Protein AF-A0AAW7LBA5-F1 (afdb_monomer_lite)

Sequence (195 aa):
MTKKKLTLQELFDKTLKNRWRTAPFVLRFTELADHTGTVLVIKERVEKETSESGKKLGSLRDRGTLYGENLKILSPRLKPILEQVVDDGGVPLDLQRFISQEGFKLRDNLPLDDEAGAKIALIVKLQSRLHNPDRLELLARRVQRFSREEAAYWLGRTTHYGADANRWAVAGLRTMLCGTTNNDAGITRQLNKLR

Foldseek 3Di:
DPPPDDDPVRLCVVPFQCQQVQFQKKWFWDDDPVDDATKTWIWGFDFDDDDPDDRDGGDTDTLAIDDDPLLVLCLVLLLVLQQCFADPVSHGSNRNVLSDPSNSVVRDIGGGHQQSSLLVSLLRLLCVPPDQSLLSNQLSLVSSPDDSVRSNVLSCQLPPDDDPSNVVSSQVSSCVRQNDDNPPPVSVVSSVVSD

Structure (mmCIF, N/CA/C/O backbone):
data_AF-A0AAW7LBA5-F1
#
_entry.id   AF-A0AAW7LBA5-F1
#
loop_
_atom_site.group_PDB
_atom_site.id
_atom_site.type_symbol
_atom_site.label_atom_id
_atom_site.label_alt_id
_atom_site.label_comp_id
_atom_site.label_asym_id
_atom_site.label_entity_id
_atom_site.label_seq_id
_atom_site.pdbx_PDB_ins_code
_atom_site.Cartn_x
_atom_site.Cartn_y
_atom_site.Cartn_z
_atom_site.occupancy
_atom_site.B_iso_or_equiv
_atom_site.auth_seq_id
_atom_site.auth_comp_id
_atom_site.auth_asym_id
_atom_site.auth_atom_id
_atom_site.pdbx_PDB_model_num
ATOM 1 N N . MET A 1 1 ? -6.717 27.862 23.228 1.00 39.59 1 MET A N 1
ATOM 2 C CA . MET A 1 1 ? -6.499 26.524 23.821 1.00 39.59 1 MET A CA 1
ATOM 3 C C . MET A 1 1 ? -6.140 25.543 22.716 1.00 39.59 1 MET A C 1
ATOM 5 O O . MET A 1 1 ? -7.004 25.158 21.939 1.00 39.59 1 MET A O 1
ATOM 9 N N . THR A 1 2 ? -4.867 25.186 22.584 1.00 44.31 2 THR A N 1
ATOM 10 C CA . THR A 1 2 ? -4.397 24.214 21.588 1.00 44.31 2 THR A CA 1
ATOM 11 C C . THR A 1 2 ? -4.848 22.821 22.034 1.00 44.31 2 THR A C 1
ATOM 13 O O . THR A 1 2 ? -4.387 22.337 23.067 1.00 44.31 2 THR A O 1
ATOM 16 N N . LYS A 1 3 ? -5.789 22.182 21.320 1.00 54.72 3 LYS A N 1
ATOM 17 C CA . LYS A 1 3 ? -6.184 20.789 21.607 1.00 54.72 3 LYS A CA 1
ATOM 18 C C . LYS A 1 3 ? -4.925 19.916 21.565 1.00 54.72 3 LYS A C 1
ATOM 20 O O . LYS A 1 3 ? -4.267 19.840 20.529 1.00 54.72 3 LYS A O 1
ATOM 25 N N . LYS A 1 4 ? -4.578 19.282 22.690 1.00 67.44 4 LYS A N 1
ATOM 26 C CA . LYS A 1 4 ? -3.444 18.353 22.778 1.00 67.44 4 LYS A CA 1
ATOM 27 C C . LYS A 1 4 ? -3.656 17.241 21.747 1.00 67.44 4 LYS A C 1
ATOM 29 O O . LYS A 1 4 ? -4.694 16.580 21.755 1.00 67.44 4 LYS A O 1
ATOM 34 N N . LYS A 1 5 ? -2.705 17.073 20.826 1.00 75.94 5 LYS A N 1
ATOM 35 C CA . LYS A 1 5 ? -2.771 16.027 19.801 1.00 75.94 5 LYS A CA 1
ATOM 36 C C . LYS A 1 5 ? -2.669 14.674 20.508 1.00 75.94 5 LYS A C 1
ATOM 38 O O . LYS A 1 5 ? -1.704 14.451 21.234 1.00 75.94 5 LYS A O 1
ATOM 43 N N . LEU A 1 6 ? -3.671 13.814 20.321 1.00 83.94 6 LEU A N 1
ATOM 44 C CA . LEU A 1 6 ? -3.676 12.452 20.867 1.00 83.94 6 LEU A CA 1
ATOM 45 C C . LEU A 1 6 ? -2.402 11.716 20.442 1.00 83.94 6 LEU A C 1
ATOM 47 O O . LEU A 1 6 ? -1.948 11.872 19.296 1.00 83.94 6 LEU A O 1
ATOM 51 N N . THR A 1 7 ? -1.855 10.901 21.339 1.00 91.31 7 THR A N 1
ATOM 52 C CA . THR A 1 7 ? -0.799 9.939 20.998 1.00 91.31 7 THR A CA 1
ATOM 53 C C . THR A 1 7 ? -1.318 8.929 19.964 1.00 91.31 7 THR A C 1
ATOM 55 O O . THR A 1 7 ? -2.528 8.789 19.766 1.00 91.31 7 THR A O 1
ATOM 58 N N . LEU A 1 8 ? -0.419 8.228 19.261 1.00 91.81 8 LEU A N 1
ATOM 59 C CA . LEU A 1 8 ? -0.839 7.227 18.266 1.00 91.81 8 LEU A CA 1
ATOM 60 C C . LEU A 1 8 ? -1.605 6.063 18.902 1.00 91.81 8 LEU A C 1
ATOM 62 O O . LEU A 1 8 ? -2.592 5.616 18.326 1.00 91.81 8 LEU A O 1
ATOM 66 N N . GLN A 1 9 ? -1.193 5.629 20.097 1.00 91.25 9 GLN A N 1
ATOM 67 C CA . GLN A 1 9 ? -1.887 4.588 20.854 1.00 91.25 9 GLN A CA 1
ATOM 68 C C . GLN A 1 9 ? -3.319 5.018 21.199 1.00 91.25 9 GLN A C 1
ATOM 70 O O . GLN A 1 9 ? -4.267 4.301 20.897 1.00 91.25 9 GLN A O 1
ATOM 75 N N . GLU A 1 10 ? -3.497 6.221 21.757 1.00 91.62 10 GLU A N 1
ATOM 76 C CA . GLU A 1 10 ? -4.828 6.736 22.110 1.00 91.62 10 GLU A CA 1
ATOM 77 C C . GLU A 1 10 ? -5.728 6.900 20.879 1.00 91.62 10 GLU A C 1
ATOM 79 O O . GLU A 1 10 ? -6.917 6.583 20.934 1.00 91.62 10 GLU A O 1
ATOM 84 N N . LEU A 1 11 ? -5.174 7.383 19.758 1.00 89.94 11 LEU A N 1
ATOM 85 C CA . LEU A 1 11 ? -5.906 7.477 18.494 1.00 89.94 11 LEU A CA 1
ATOM 86 C C . LEU A 1 11 ? -6.343 6.089 18.006 1.00 89.94 11 LEU A C 1
ATOM 88 O O . LEU A 1 11 ? -7.487 5.916 17.584 1.00 89.94 11 LEU A O 1
ATOM 92 N N . PHE A 1 12 ? -5.448 5.102 18.078 1.00 90.81 12 PHE A N 1
ATOM 93 C CA . PHE A 1 12 ? -5.744 3.737 17.663 1.00 90.81 12 PHE A CA 1
ATOM 94 C C . PHE A 1 12 ? -6.853 3.113 18.513 1.00 90.81 12 PHE A C 1
ATOM 96 O O . PHE A 1 12 ? -7.851 2.637 17.966 1.00 90.81 12 PHE A O 1
ATOM 103 N N . ASP A 1 13 ? -6.715 3.159 19.838 1.00 90.94 13 ASP A N 1
ATOM 104 C CA . ASP A 1 13 ? -7.676 2.558 20.763 1.00 90.94 13 ASP A CA 1
ATOM 105 C C . ASP A 1 13 ? -9.061 3.199 20.652 1.00 90.94 13 ASP A C 1
ATOM 107 O O . ASP A 1 13 ? -10.069 2.490 20.662 1.00 90.94 13 ASP A O 1
ATOM 111 N N . LYS A 1 14 ? -9.115 4.527 20.501 1.00 88.31 14 LYS A N 1
ATOM 112 C CA . LYS A 1 14 ? -10.377 5.268 20.427 1.00 88.31 14 LYS A CA 1
ATOM 113 C C . LYS A 1 14 ? -11.080 5.114 19.080 1.00 88.31 14 LYS A C 1
ATOM 115 O O . LYS A 1 14 ? -12.306 5.045 19.048 1.00 88.31 14 LYS A O 1
ATOM 120 N N . THR A 1 15 ? -10.325 5.089 17.981 1.00 85.62 15 THR A N 1
ATOM 121 C CA . THR A 1 15 ? -10.901 5.271 16.642 1.00 85.62 15 THR A CA 1
ATOM 122 C C . THR A 1 15 ? -10.766 4.040 15.749 1.00 85.62 15 THR A C 1
ATOM 124 O O . THR A 1 15 ? -11.649 3.810 14.928 1.00 85.62 15 THR A O 1
ATOM 127 N N . LEU A 1 16 ? -9.711 3.228 15.877 1.00 90.12 16 LEU A N 1
ATOM 128 C CA . LEU A 1 16 ? -9.324 2.253 14.840 1.00 90.12 16 LEU A CA 1
ATOM 129 C C . LEU A 1 16 ? -9.442 0.785 15.263 1.00 90.12 16 LEU A C 1
ATOM 131 O O . LEU A 1 16 ? -9.759 -0.059 14.421 1.00 90.12 16 LEU A O 1
ATOM 135 N N . LYS A 1 17 ? -9.240 0.478 16.552 1.00 87.50 17 LYS A N 1
ATOM 136 C CA . LYS A 1 17 ? -9.045 -0.878 17.110 1.00 87.50 17 LYS A CA 1
ATOM 137 C C . LYS A 1 17 ? -9.996 -1.956 16.593 1.00 87.50 17 LYS A C 1
ATOM 139 O O . LYS A 1 17 ? -9.601 -3.111 16.432 1.00 87.50 17 LYS A O 1
ATOM 144 N N . ASN A 1 18 ? -11.249 -1.593 16.322 1.00 89.88 18 ASN A N 1
ATOM 145 C CA . ASN A 1 18 ? -12.270 -2.537 15.882 1.00 89.88 18 ASN A CA 1
ATOM 146 C C . ASN A 1 18 ? -12.701 -2.379 14.419 1.00 89.88 18 ASN A C 1
ATOM 148 O O . ASN A 1 18 ? -13.285 -3.315 13.876 1.00 89.88 18 ASN A O 1
ATOM 152 N N . ARG A 1 19 ? -12.374 -1.258 13.767 1.00 92.94 19 ARG A N 1
ATOM 153 C CA . ARG A 1 19 ? -12.838 -0.937 12.406 1.00 92.94 19 ARG A CA 1
ATOM 154 C C . ARG A 1 19 ? -12.263 -1.872 11.342 1.00 92.94 19 ARG A C 1
ATOM 156 O O . ARG A 1 19 ? -12.943 -2.205 10.378 1.00 92.94 19 ARG A O 1
ATOM 163 N N . TRP A 1 20 ? -11.043 -2.376 11.538 1.00 92.62 20 TRP A N 1
ATOM 164 C CA . TRP A 1 20 ? -10.425 -3.320 10.595 1.00 92.62 20 TRP A CA 1
ATOM 165 C C . TRP A 1 20 ? -11.223 -4.626 10.453 1.00 92.62 20 TRP A C 1
ATOM 167 O O . TRP A 1 20 ? -11.088 -5.323 9.446 1.00 92.62 20 TRP A O 1
ATOM 177 N N . ARG A 1 21 ? -12.059 -4.980 11.445 1.00 91.25 21 ARG A N 1
ATOM 178 C CA . ARG A 1 21 ? -12.837 -6.223 11.412 1.00 91.25 21 ARG A CA 1
ATOM 179 C C . ARG A 1 21 ? -13.811 -6.254 10.251 1.00 91.25 21 ARG A C 1
ATOM 181 O O . ARG A 1 21 ? -13.974 -7.332 9.703 1.00 91.25 21 ARG A O 1
ATOM 188 N N . THR A 1 22 ? -14.391 -5.116 9.872 1.00 91.62 22 THR A N 1
ATOM 189 C CA . THR A 1 22 ? -15.349 -4.983 8.763 1.00 91.62 22 THR A CA 1
ATOM 190 C C . THR A 1 22 ? -14.753 -4.335 7.517 1.00 91.62 22 THR A C 1
ATOM 192 O O . THR A 1 22 ? -15.323 -4.493 6.444 1.00 91.62 22 THR A O 1
ATOM 195 N N . ALA A 1 23 ? -13.596 -3.674 7.628 1.00 94.50 23 ALA A N 1
ATOM 196 C CA . ALA A 1 23 ? -12.942 -3.010 6.503 1.00 94.50 23 ALA A CA 1
ATOM 197 C C . ALA A 1 23 ? -12.657 -3.971 5.326 1.00 94.50 23 ALA A C 1
ATOM 199 O O . ALA A 1 23 ? -12.284 -5.132 5.574 1.00 94.50 23 ALA A O 1
ATOM 200 N N . PRO A 1 24 ? -12.805 -3.513 4.066 1.00 95.31 24 PRO A N 1
ATOM 201 C CA . PRO A 1 24 ? -12.512 -4.314 2.877 1.00 95.31 24 PRO A CA 1
ATOM 202 C C . PRO A 1 24 ? -11.018 -4.616 2.747 1.00 95.31 24 PRO A C 1
ATOM 204 O O . PRO A 1 24 ? -10.645 -5.700 2.307 1.00 95.31 24 PRO A O 1
ATOM 207 N N . PHE A 1 25 ? -10.152 -3.713 3.208 1.00 97.62 25 PHE A N 1
ATOM 208 C CA . PHE A 1 25 ? -8.711 -3.923 3.242 1.00 97.62 25 PHE A CA 1
ATOM 209 C C . PHE A 1 25 ? -8.141 -3.645 4.633 1.00 97.62 25 PHE A C 1
ATOM 211 O O . PHE A 1 25 ? -8.692 -2.881 5.429 1.00 97.62 25 PHE A O 1
ATOM 218 N N . VAL A 1 26 ? -7.014 -4.289 4.933 1.00 97.69 26 VAL A N 1
ATOM 219 C CA . VAL A 1 26 ? -6.284 -4.109 6.191 1.00 97.69 26 VAL A CA 1
ATOM 220 C C . VAL A 1 26 ? -4.800 -3.958 5.900 1.00 97.69 26 VAL A C 1
ATOM 222 O O . VAL A 1 26 ? -4.195 -4.842 5.291 1.00 97.69 26 VAL A O 1
ATOM 225 N N . LEU A 1 27 ? -4.202 -2.867 6.379 1.00 97.75 27 LEU A N 1
ATOM 226 C CA . LEU A 1 27 ? -2.752 -2.693 6.399 1.00 97.75 27 LEU A CA 1
ATOM 227 C C . LEU A 1 27 ? -2.225 -3.065 7.782 1.00 97.75 27 LEU A C 1
ATOM 229 O O . LEU A 1 27 ? -2.503 -2.383 8.765 1.00 97.75 27 LEU A O 1
ATOM 233 N N . ARG A 1 28 ? -1.474 -4.161 7.857 1.00 95.88 28 ARG A N 1
ATOM 234 C CA . ARG A 1 28 ? -0.929 -4.688 9.108 1.00 95.88 28 ARG A CA 1
ATOM 235 C C . ARG A 1 28 ? 0.541 -4.337 9.261 1.00 95.88 28 ARG A C 1
ATOM 237 O O . ARG A 1 28 ? 1.330 -4.631 8.366 1.00 95.88 28 ARG A O 1
ATOM 244 N N . PHE A 1 29 ? 0.906 -3.811 10.425 1.00 93.25 29 PHE A N 1
ATOM 245 C CA . PHE A 1 29 ? 2.292 -3.694 10.874 1.00 93.25 29 PHE A CA 1
ATOM 246 C C . PHE A 1 29 ? 2.692 -4.971 11.615 1.00 93.25 29 PHE A C 1
ATOM 248 O O . PHE A 1 29 ? 1.994 -5.403 12.529 1.00 93.25 29 PHE A O 1
ATOM 255 N N . THR A 1 30 ? 3.787 -5.617 11.228 1.00 92.25 30 THR A N 1
ATOM 256 C CA . THR A 1 30 ? 4.241 -6.846 11.892 1.00 92.25 30 THR A CA 1
ATOM 257 C C . THR A 1 30 ? 5.749 -7.048 11.755 1.00 92.25 30 THR A C 1
ATOM 259 O O . THR A 1 30 ? 6.434 -6.239 11.136 1.00 92.25 30 THR A O 1
ATOM 262 N N . GLU A 1 31 ? 6.263 -8.123 12.341 1.00 89.06 31 GLU A N 1
ATOM 263 C CA . GLU A 1 31 ? 7.613 -8.644 12.123 1.00 89.06 31 GLU A CA 1
ATOM 264 C C . GLU A 1 31 ? 7.466 -10.092 11.657 1.00 89.06 31 GLU A C 1
ATOM 266 O O . GLU A 1 31 ? 6.619 -10.823 12.175 1.00 89.06 31 GLU A O 1
ATOM 271 N N . LEU A 1 32 ? 8.250 -10.497 10.660 1.00 85.06 32 LEU A N 1
ATOM 272 C CA . LEU A 1 32 ? 8.263 -11.866 10.145 1.00 85.06 32 LEU A CA 1
ATOM 273 C C . LEU A 1 32 ? 9.655 -12.453 10.363 1.00 85.06 32 LEU A C 1
ATOM 275 O O . LEU A 1 32 ? 10.637 -11.738 10.203 1.00 85.06 32 LEU A O 1
ATOM 279 N N . ALA A 1 33 ? 9.740 -13.744 10.697 1.00 81.00 33 ALA A N 1
ATOM 280 C CA . ALA A 1 33 ? 11.010 -14.406 11.013 1.00 81.00 33 ALA A CA 1
ATOM 281 C C . ALA A 1 33 ? 12.055 -14.271 9.887 1.00 81.00 33 ALA A C 1
ATOM 283 O O . ALA A 1 33 ? 13.238 -14.095 10.160 1.00 81.00 33 ALA A O 1
ATOM 284 N N . ASP A 1 34 ? 11.599 -14.271 8.633 1.00 83.75 34 ASP A N 1
ATOM 285 C CA . ASP A 1 34 ? 12.455 -14.197 7.444 1.00 83.75 34 ASP A CA 1
ATOM 286 C C . ASP A 1 34 ? 12.907 -12.764 7.091 1.00 83.75 34 ASP A C 1
ATOM 288 O O . ASP A 1 34 ? 13.582 -12.549 6.079 1.00 83.75 34 ASP A O 1
ATOM 292 N N . HIS A 1 35 ? 12.504 -11.751 7.870 1.00 82.56 35 HIS A N 1
ATOM 293 C CA . HIS A 1 35 ? 12.754 -10.341 7.570 1.00 82.56 35 HIS A CA 1
ATOM 294 C C . HIS A 1 35 ? 13.232 -9.559 8.795 1.00 82.56 35 HIS A C 1
ATOM 296 O O . HIS A 1 35 ? 12.616 -9.570 9.856 1.00 82.56 35 HIS A O 1
ATOM 302 N N . THR A 1 36 ? 14.295 -8.776 8.619 1.00 81.12 36 THR A N 1
ATOM 303 C CA . THR A 1 36 ? 14.768 -7.864 9.662 1.00 81.12 36 THR A CA 1
ATOM 304 C C . THR A 1 36 ? 13.905 -6.601 9.705 1.00 81.12 36 THR A C 1
ATOM 306 O O . THR A 1 36 ? 13.847 -5.843 8.734 1.00 81.12 36 THR A O 1
ATOM 309 N N . GLY A 1 37 ? 13.283 -6.338 10.855 1.00 85.50 37 GLY A N 1
ATOM 310 C CA . GLY A 1 37 ? 12.518 -5.117 11.119 1.00 85.50 37 GLY A CA 1
ATOM 311 C C . GLY A 1 37 ? 11.048 -5.184 10.691 1.00 85.50 37 GLY A C 1
ATOM 312 O O . GLY A 1 37 ? 10.475 -6.255 10.504 1.00 85.50 37 GLY A O 1
ATOM 313 N N . THR A 1 38 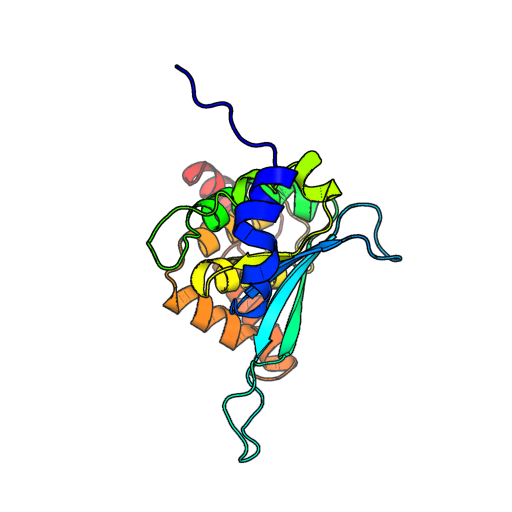? 10.414 -4.014 10.577 1.00 90.25 38 THR A N 1
ATOM 314 C CA . THR A 1 38 ? 8.974 -3.912 10.304 1.00 90.25 38 THR A CA 1
ATOM 315 C C . THR A 1 38 ? 8.615 -4.371 8.894 1.00 90.25 38 THR A C 1
ATOM 317 O O . THR A 1 38 ? 9.186 -3.922 7.897 1.00 90.25 38 THR A O 1
ATOM 320 N N . VAL A 1 39 ? 7.576 -5.195 8.825 1.00 93.00 39 VAL A N 1
ATOM 321 C CA . VAL A 1 39 ? 6.918 -5.651 7.608 1.00 93.00 39 VAL A CA 1
ATOM 322 C C . VAL A 1 39 ? 5.506 -5.077 7.568 1.00 93.00 39 VAL A C 1
ATOM 324 O O . VAL A 1 39 ? 4.730 -5.232 8.513 1.00 93.00 39 VAL A O 1
ATOM 327 N N . LEU A 1 40 ? 5.156 -4.435 6.455 1.00 95.50 40 LEU A N 1
ATOM 328 C CA . LEU A 1 40 ? 3.773 -4.114 6.125 1.00 95.50 40 LEU A CA 1
ATOM 329 C C . LEU A 1 40 ? 3.159 -5.276 5.364 1.00 95.50 40 LEU A C 1
ATOM 331 O O . LEU A 1 40 ? 3.710 -5.689 4.346 1.00 95.50 40 LEU A O 1
ATOM 335 N N . VAL A 1 41 ? 2.005 -5.760 5.809 1.00 96.62 41 VAL A N 1
ATOM 336 C CA . VAL A 1 41 ? 1.215 -6.759 5.081 1.00 96.62 41 VAL A CA 1
ATOM 337 C C . VAL A 1 41 ? -0.107 -6.128 4.686 1.00 96.62 41 VAL A C 1
ATOM 339 O O . VAL A 1 41 ? -0.887 -5.730 5.550 1.00 96.62 41 VAL A O 1
ATOM 342 N N . ILE A 1 42 ? -0.366 -6.048 3.385 1.00 97.62 42 ILE A N 1
ATOM 343 C CA . ILE A 1 42 ? -1.665 -5.621 2.868 1.00 97.62 42 ILE A CA 1
ATOM 344 C C . ILE A 1 42 ? -2.544 -6.852 2.672 1.00 97.62 42 ILE A C 1
ATOM 346 O O . ILE A 1 42 ? -2.153 -7.821 2.013 1.00 97.62 42 ILE A O 1
ATOM 350 N N . LYS A 1 43 ? -3.725 -6.823 3.281 1.00 97.62 43 LYS A N 1
ATOM 351 C CA . LYS A 1 43 ? -4.718 -7.891 3.213 1.00 97.62 43 LYS A CA 1
ATOM 352 C C . LYS A 1 43 ? -5.997 -7.359 2.590 1.00 97.62 43 LYS A C 1
ATOM 354 O O . LYS A 1 43 ? -6.404 -6.240 2.885 1.00 97.62 43 LYS A O 1
ATOM 359 N N . GLU A 1 44 ? -6.632 -8.184 1.774 1.00 96.75 44 GLU A N 1
ATOM 360 C CA . GLU A 1 44 ? -7.927 -7.908 1.157 1.00 96.75 44 GLU A CA 1
ATOM 361 C C . GLU A 1 44 ? -8.961 -8.887 1.689 1.00 96.75 44 GLU A C 1
ATOM 363 O O . GLU A 1 44 ? -8.697 -10.085 1.819 1.00 96.75 44 GLU A O 1
ATOM 368 N N . ARG A 1 45 ? -10.151 -8.386 1.984 1.00 94.50 45 ARG A N 1
ATOM 369 C CA . ARG A 1 45 ? -11.290 -9.205 2.348 1.00 94.50 45 ARG A CA 1
ATOM 370 C C . ARG A 1 45 ? -11.925 -9.757 1.085 1.00 94.50 45 ARG A C 1
ATOM 372 O O . ARG A 1 45 ? -12.527 -9.027 0.313 1.00 94.50 45 ARG A O 1
ATOM 379 N N . VAL A 1 46 ? -11.819 -11.067 0.917 1.00 88.75 46 VAL A N 1
ATOM 380 C CA . VAL A 1 46 ? -12.449 -11.775 -0.194 1.00 88.75 46 VAL A CA 1
ATOM 381 C C . VAL A 1 46 ? -13.663 -12.511 0.347 1.00 88.75 46 VAL A C 1
ATOM 383 O O . VAL A 1 46 ? -13.555 -13.291 1.303 1.00 88.75 46 VAL A O 1
ATOM 386 N N . GLU A 1 47 ? -14.825 -12.224 -0.232 1.00 81.69 47 GLU A N 1
ATOM 387 C CA . GLU A 1 47 ? -16.063 -12.930 0.079 1.00 81.69 47 GLU A CA 1
ATOM 388 C C . GLU A 1 47 ? -15.902 -14.426 -0.218 1.00 81.69 47 GLU A C 1
ATOM 390 O O . GLU A 1 47 ? -15.203 -14.831 -1.150 1.00 81.69 47 GLU A O 1
ATOM 395 N N . LYS A 1 48 ? -16.508 -15.273 0.617 1.00 64.75 48 LYS A N 1
ATOM 396 C CA . LYS A 1 48 ? -16.671 -16.683 0.264 1.00 64.75 48 LYS A CA 1
ATOM 397 C C . LYS A 1 48 ? -17.894 -16.769 -0.638 1.00 64.75 48 LYS A C 1
ATOM 399 O O . LYS A 1 48 ? -18.931 -16.224 -0.266 1.00 64.75 48 LYS A O 1
ATOM 404 N N . GLU A 1 49 ? -17.778 -17.460 -1.770 1.00 53.41 49 GLU A N 1
ATOM 405 C CA . GLU A 1 49 ? -18.955 -17.877 -2.534 1.00 53.41 49 GLU A CA 1
ATOM 406 C C . GLU A 1 49 ? -19.932 -18.565 -1.569 1.00 53.41 49 GLU A C 1
ATOM 408 O O . GLU A 1 49 ? -19.549 -19.395 -0.738 1.00 53.41 49 GLU A O 1
ATOM 413 N N . THR A 1 50 ? -21.168 -18.085 -1.587 1.00 48.44 50 THR A N 1
ATOM 414 C CA . THR A 1 50 ? -22.221 -18.339 -0.605 1.00 48.44 50 THR A CA 1
ATOM 415 C C . THR A 1 50 ? -22.461 -19.826 -0.357 1.00 48.44 50 THR A C 1
ATOM 417 O O . THR A 1 50 ? -22.856 -20.557 -1.257 1.00 48.44 50 THR A O 1
ATOM 420 N N . SER A 1 51 ? -22.332 -20.251 0.901 1.00 44.75 51 SER A N 1
ATOM 421 C CA . SER A 1 51 ? -23.214 -21.282 1.460 1.00 44.75 51 SER A CA 1
ATOM 422 C C . SER A 1 51 ? -24.445 -20.562 2.024 1.00 44.75 51 SER A C 1
ATOM 424 O O . SER A 1 51 ? -24.284 -19.496 2.617 1.00 44.75 51 SER A O 1
ATOM 426 N N . GLU A 1 52 ? -25.638 -21.126 1.833 1.00 51.44 52 GLU A N 1
ATOM 427 C CA . GLU A 1 52 ? -27.002 -20.567 2.006 1.00 51.44 52 GLU A CA 1
ATOM 428 C C . GLU A 1 52 ? -27.380 -19.958 3.381 1.00 51.44 52 GLU A C 1
ATOM 430 O O . GLU A 1 52 ? -28.545 -19.699 3.662 1.00 51.44 52 GLU A O 1
ATOM 435 N N . SER A 1 53 ? -26.429 -19.669 4.263 1.00 47.59 53 SER A N 1
ATOM 436 C CA . SER A 1 53 ? -26.682 -19.200 5.626 1.00 47.59 53 SER A CA 1
ATOM 437 C C . SER A 1 53 ? -25.991 -17.859 5.901 1.00 47.59 53 SER A C 1
ATOM 439 O O . SER A 1 53 ? -24.875 -17.832 6.426 1.00 47.59 53 SER A O 1
ATOM 441 N N . GLY A 1 54 ? -26.683 -16.762 5.569 1.00 54.91 54 GLY A N 1
ATOM 442 C CA . GLY A 1 54 ? -26.366 -15.383 5.971 1.00 54.91 54 GLY A CA 1
ATOM 443 C C . GLY A 1 54 ? -25.083 -14.785 5.374 1.00 54.91 54 GLY A C 1
ATOM 444 O O . GLY A 1 54 ? -24.123 -15.484 5.063 1.00 54.91 54 GLY A O 1
ATOM 445 N N . LYS A 1 55 ? -25.035 -13.450 5.237 1.00 53.31 55 LYS A N 1
ATOM 446 C CA . LYS A 1 55 ? -23.822 -12.716 4.829 1.00 53.31 55 LYS A CA 1
ATOM 447 C C . LYS A 1 55 ? -22.723 -12.886 5.889 1.00 53.31 55 LYS A C 1
ATOM 449 O O . LYS A 1 55 ? -22.597 -12.072 6.801 1.00 53.31 55 LYS A O 1
ATOM 454 N N . LYS A 1 56 ? -21.925 -13.953 5.799 1.00 63.44 56 LYS A N 1
ATOM 455 C CA . LYS A 1 56 ? -20.688 -14.081 6.578 1.00 63.44 56 LYS A CA 1
ATOM 456 C C . LYS A 1 56 ? -19.660 -13.117 6.009 1.00 63.44 56 LYS A C 1
ATOM 458 O O . LYS A 1 56 ? -19.424 -13.084 4.805 1.00 63.44 56 LYS A O 1
ATOM 463 N N . LEU A 1 57 ? -19.031 -12.354 6.894 1.00 70.00 57 LEU A N 1
ATOM 464 C CA . LEU A 1 57 ? -17.949 -11.460 6.522 1.00 70.00 57 LEU A CA 1
ATOM 465 C C . LEU A 1 57 ? -16.817 -12.264 5.848 1.00 70.00 57 LEU A C 1
ATOM 467 O O . LEU A 1 57 ? -16.39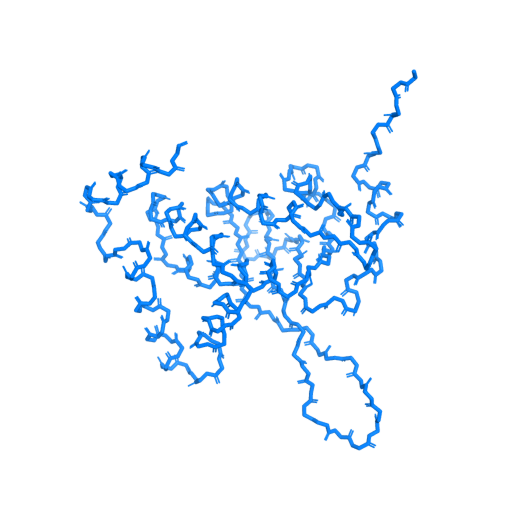4 -13.295 6.377 1.00 70.00 57 LEU A O 1
ATOM 471 N N . GLY A 1 58 ? -16.342 -11.811 4.684 1.00 79.94 58 GLY A N 1
ATOM 472 C CA . GLY A 1 58 ? -15.292 -12.493 3.920 1.00 79.94 58 GLY A CA 1
ATOM 473 C C . GLY A 1 58 ? -13.984 -12.694 4.700 1.00 79.94 58 GLY A C 1
ATOM 474 O O . GLY A 1 58 ? -13.708 -12.012 5.695 1.00 79.94 58 GLY A O 1
ATOM 475 N N . SER A 1 59 ? -13.151 -13.627 4.233 1.00 89.25 59 SER A N 1
ATOM 476 C CA . SER A 1 59 ? -11.836 -13.915 4.827 1.00 89.25 59 SER A CA 1
ATOM 477 C C . SER A 1 59 ? -10.771 -12.936 4.333 1.00 89.25 59 SER A C 1
ATOM 479 O O . SER A 1 59 ? -10.730 -12.632 3.142 1.00 89.25 59 SER A O 1
ATOM 481 N N . LEU A 1 60 ? -9.869 -12.506 5.218 1.00 94.12 60 LEU A N 1
ATOM 482 C CA . LEU A 1 60 ? -8.703 -11.708 4.833 1.00 94.12 60 LEU A CA 1
ATOM 483 C C . LEU A 1 60 ? -7.663 -12.591 4.134 1.00 94.12 60 LEU A C 1
ATOM 485 O O . LEU A 1 60 ? -7.176 -13.556 4.722 1.00 94.12 60 LEU A O 1
ATOM 489 N N . ARG A 1 61 ? -7.310 -12.241 2.897 1.00 94.00 61 ARG A N 1
ATOM 490 C CA . ARG A 1 61 ? -6.247 -12.866 2.105 1.00 94.00 61 ARG A CA 1
ATOM 491 C C . ARG A 1 61 ? -5.076 -11.908 1.948 1.00 94.00 61 ARG A C 1
ATOM 493 O O . ARG A 1 61 ? -5.265 -10.723 1.679 1.00 94.00 61 ARG A O 1
ATOM 500 N N . ASP A 1 62 ? -3.867 -12.432 2.069 1.00 95.00 62 ASP A N 1
ATOM 501 C CA . ASP A 1 62 ? -2.647 -11.642 1.929 1.00 95.00 62 ASP A CA 1
ATOM 502 C C . ASP A 1 62 ? -2.426 -11.279 0.455 1.00 95.00 62 ASP A C 1
ATOM 504 O O . ASP A 1 62 ? -2.422 -12.143 -0.425 1.00 95.00 62 ASP A O 1
ATOM 508 N N . ARG A 1 63 ? -2.257 -9.983 0.173 1.00 94.75 63 ARG A N 1
ATOM 509 C CA . ARG A 1 63 ? -1.998 -9.461 -1.180 1.00 94.75 63 ARG A CA 1
ATOM 510 C C . ARG A 1 63 ? -0.532 -9.111 -1.420 1.00 94.75 63 ARG A C 1
ATOM 512 O O . ARG A 1 63 ? -0.114 -8.993 -2.572 1.00 94.75 63 ARG A O 1
ATOM 519 N N . GLY A 1 64 ? 0.261 -9.037 -0.357 1.00 93.81 64 GLY A N 1
ATOM 520 C CA . GLY A 1 64 ? 1.715 -8.978 -0.418 1.00 93.81 64 GLY A CA 1
ATOM 521 C C . GLY A 1 64 ? 2.317 -8.255 0.779 1.00 93.81 64 GLY A C 1
ATOM 522 O O . GLY A 1 64 ? 1.603 -7.828 1.691 1.00 93.81 64 GLY A O 1
ATOM 523 N N . THR A 1 65 ? 3.640 -8.113 0.752 1.00 95.25 65 THR A N 1
ATOM 524 C CA . THR A 1 65 ? 4.408 -7.494 1.831 1.00 95.25 65 THR A CA 1
ATOM 525 C C . THR A 1 65 ? 5.332 -6.387 1.331 1.00 95.25 65 THR A C 1
ATOM 527 O O . THR A 1 65 ? 5.764 -6.377 0.175 1.00 95.25 65 THR A O 1
ATOM 530 N N . LEU A 1 66 ? 5.635 -5.442 2.219 1.00 94.31 66 LEU A N 1
ATOM 531 C CA . LEU A 1 66 ? 6.594 -4.369 1.992 1.00 94.31 66 LEU A CA 1
ATOM 532 C C . LEU A 1 66 ? 7.481 -4.202 3.228 1.00 94.31 66 LEU A C 1
ATOM 534 O O . LEU A 1 66 ? 6.977 -4.051 4.337 1.00 94.31 66 LEU A O 1
ATOM 538 N N . TYR A 1 67 ? 8.795 -4.234 3.040 1.00 94.12 67 TYR A N 1
ATOM 539 C CA . TYR A 1 67 ? 9.786 -4.201 4.119 1.00 94.12 67 TYR A CA 1
ATOM 540 C C . TYR A 1 67 ? 11.117 -3.625 3.611 1.00 94.12 67 TYR A C 1
ATOM 542 O O . TYR A 1 67 ? 11.273 -3.359 2.414 1.00 94.12 67 TYR A O 1
ATOM 550 N N . GLY A 1 68 ? 12.068 -3.409 4.524 1.00 92.25 68 GLY A N 1
ATOM 551 C CA . GLY A 1 68 ? 13.430 -2.975 4.199 1.00 92.25 68 GLY A CA 1
ATOM 552 C C . GLY A 1 68 ? 13.494 -1.664 3.405 1.00 92.25 68 GLY A C 1
ATOM 553 O O . GLY A 1 68 ? 12.747 -0.718 3.668 1.00 92.25 68 GLY A O 1
ATOM 554 N N . GLU A 1 69 ? 14.385 -1.607 2.412 1.00 92.06 69 GLU A N 1
ATOM 555 C CA . GLU A 1 69 ? 14.608 -0.393 1.614 1.00 92.06 69 GLU A CA 1
ATOM 556 C C . GLU A 1 69 ? 13.374 -0.004 0.785 1.00 92.06 69 GLU A C 1
ATOM 558 O O . GLU A 1 69 ? 13.040 1.176 0.686 1.00 92.06 69 GLU A O 1
ATOM 563 N N . ASN A 1 70 ? 12.615 -0.980 0.272 1.00 94.12 70 ASN A N 1
ATOM 564 C CA . ASN A 1 70 ? 11.394 -0.690 -0.483 1.00 94.12 70 ASN A CA 1
ATOM 565 C C . ASN A 1 70 ? 10.342 -0.020 0.412 1.00 94.12 70 ASN A C 1
ATOM 567 O O . ASN A 1 70 ? 9.673 0.914 -0.032 1.00 94.12 70 ASN A O 1
ATOM 571 N N . LEU A 1 71 ? 10.219 -0.435 1.680 1.00 94.19 71 LEU A N 1
ATOM 572 C CA . LEU A 1 71 ? 9.354 0.247 2.647 1.00 94.19 71 LEU A CA 1
ATOM 573 C C . LEU A 1 71 ? 9.793 1.695 2.865 1.00 94.19 71 LEU A C 1
ATOM 575 O O . LEU A 1 71 ? 8.954 2.595 2.861 1.00 94.19 71 LEU A O 1
ATOM 579 N N . LYS A 1 72 ? 11.093 1.937 3.018 1.00 93.38 72 LYS A N 1
ATOM 580 C CA . LYS A 1 72 ? 11.642 3.284 3.206 1.00 93.38 72 LYS A CA 1
ATOM 581 C C . LYS A 1 72 ? 11.368 4.191 2.001 1.00 93.38 72 LYS A C 1
ATOM 583 O O . LYS A 1 72 ? 10.880 5.303 2.191 1.00 93.38 72 LYS A O 1
ATOM 588 N N . ILE A 1 73 ? 11.604 3.701 0.781 1.00 94.38 73 ILE A N 1
ATOM 589 C CA . ILE A 1 73 ? 11.367 4.441 -0.472 1.00 94.38 73 ILE A CA 1
ATOM 590 C C . ILE A 1 73 ? 9.877 4.741 -0.669 1.00 94.38 73 ILE A C 1
ATOM 592 O O . ILE A 1 73 ? 9.504 5.848 -1.057 1.00 94.38 73 ILE A O 1
ATOM 596 N N . LEU A 1 74 ? 9.009 3.763 -0.403 1.00 96.31 74 LEU A N 1
ATOM 597 C CA . LEU A 1 74 ? 7.581 3.877 -0.699 1.00 96.31 74 LEU A CA 1
ATOM 598 C C . LEU A 1 74 ? 6.773 4.539 0.423 1.00 96.31 74 LEU A C 1
ATOM 600 O O . LEU A 1 74 ? 5.715 5.097 0.141 1.00 96.31 74 LEU A O 1
ATOM 604 N N . SER A 1 75 ? 7.260 4.561 1.667 1.00 95.75 75 SER A N 1
ATOM 605 C CA . SER A 1 75 ? 6.559 5.165 2.816 1.00 95.75 75 SER A CA 1
ATOM 606 C C . SER A 1 75 ? 6.049 6.594 2.558 1.00 95.75 75 SER A C 1
ATOM 608 O O . SER A 1 75 ? 4.871 6.854 2.822 1.00 95.75 75 SER A O 1
ATOM 610 N N . PRO A 1 76 ? 6.841 7.527 1.984 1.00 95.50 76 PRO A N 1
ATOM 611 C CA . PRO A 1 76 ? 6.357 8.869 1.656 1.00 95.50 76 PRO A CA 1
ATOM 612 C C . PRO A 1 76 ? 5.220 8.893 0.626 1.00 95.50 76 PRO A C 1
ATOM 614 O O . PRO A 1 76 ? 4.511 9.890 0.542 1.00 95.50 76 PRO A O 1
ATOM 617 N N . ARG A 1 77 ? 5.065 7.834 -0.179 1.00 95.12 77 ARG A N 1
ATOM 618 C CA . ARG A 1 77 ? 4.016 7.703 -1.202 1.00 95.12 77 ARG A CA 1
ATOM 619 C C . ARG A 1 77 ? 2.769 6.990 -0.678 1.00 95.12 77 ARG A C 1
ATOM 621 O O . ARG A 1 77 ? 1.682 7.236 -1.185 1.00 95.12 77 ARG A O 1
ATOM 628 N N . LEU A 1 78 ? 2.905 6.165 0.362 1.00 97.38 78 LEU A N 1
ATOM 629 C CA . LEU A 1 78 ? 1.759 5.575 1.059 1.00 97.38 78 LEU A CA 1
ATOM 630 C C . LEU A 1 78 ? 1.003 6.621 1.889 1.00 97.38 78 LEU A C 1
ATOM 632 O O . LEU A 1 78 ? -0.220 6.571 1.957 1.00 97.38 78 LEU A O 1
ATOM 636 N N . LYS A 1 79 ? 1.714 7.590 2.485 1.00 97.75 79 LYS A N 1
ATOM 637 C CA . LYS A 1 79 ? 1.115 8.625 3.346 1.00 97.75 79 LYS A CA 1
ATOM 638 C C . LYS A 1 79 ? -0.045 9.389 2.686 1.00 97.75 79 LYS A C 1
ATOM 640 O O . LYS A 1 79 ? -1.110 9.394 3.290 1.00 97.75 79 LYS A O 1
ATOM 645 N N . PRO A 1 80 ? 0.090 9.956 1.471 1.00 97.69 80 PRO A N 1
ATOM 646 C CA . PRO A 1 80 ? -1.025 10.647 0.824 1.00 97.69 80 PRO A CA 1
ATOM 647 C C . PRO A 1 80 ? -2.233 9.753 0.536 1.00 97.69 80 PRO A C 1
ATOM 649 O O . PRO A 1 80 ? -3.351 10.240 0.567 1.00 97.69 80 PRO A O 1
ATOM 652 N N . ILE A 1 81 ? -2.028 8.459 0.256 1.00 98.44 81 ILE A N 1
ATOM 653 C CA . ILE A 1 81 ? -3.134 7.512 0.034 1.00 98.44 81 ILE A CA 1
ATOM 654 C C . ILE A 1 81 ? -3.883 7.281 1.352 1.00 98.44 81 ILE A C 1
ATOM 656 O O . ILE A 1 81 ? -5.105 7.324 1.393 1.00 98.44 81 ILE A O 1
ATOM 660 N N . LEU A 1 82 ? -3.138 7.077 2.439 1.00 98.06 82 LEU A N 1
ATOM 661 C CA . LEU A 1 82 ? -3.682 6.851 3.779 1.00 98.06 82 LEU A CA 1
ATOM 662 C C . LEU A 1 82 ? -4.379 8.083 4.366 1.00 98.06 82 LEU A C 1
ATOM 664 O O . LEU A 1 82 ? -5.297 7.939 5.165 1.00 98.06 82 LEU A O 1
ATOM 668 N N . GLU A 1 83 ? -3.944 9.281 3.982 1.00 97.50 83 GLU A N 1
ATOM 669 C CA . GLU A 1 83 ? -4.543 10.549 4.404 1.00 97.50 83 GLU A CA 1
ATOM 670 C C . GLU A 1 83 ? -5.962 10.753 3.854 1.00 97.50 83 GLU A C 1
ATOM 672 O O . GLU A 1 83 ? -6.753 11.451 4.479 1.00 97.50 83 GLU A O 1
ATOM 677 N N . GLN A 1 84 ? -6.303 10.119 2.726 1.00 96.81 84 GLN A N 1
ATOM 678 C CA . GLN A 1 84 ? -7.650 10.191 2.145 1.00 96.81 84 GLN A CA 1
ATOM 679 C C . GLN A 1 84 ? -8.659 9.261 2.830 1.00 96.81 84 GLN A C 1
ATOM 681 O O . GLN A 1 84 ? -9.850 9.350 2.548 1.00 96.81 84 GLN A O 1
ATOM 686 N N . VAL A 1 85 ? -8.208 8.370 3.719 1.00 97.06 85 VAL A N 1
ATOM 687 C CA . VAL A 1 85 ? -9.104 7.411 4.368 1.00 97.06 85 VAL A CA 1
ATOM 688 C C . VAL A 1 85 ? -9.906 8.109 5.461 1.00 97.06 85 VAL A C 1
ATOM 690 O O . VAL A 1 85 ? -9.357 8.645 6.432 1.00 97.06 85 VAL A O 1
ATOM 693 N N . VAL A 1 86 ? -11.223 8.045 5.314 1.00 95.56 86 VAL A N 1
ATOM 694 C CA . VAL A 1 86 ? -12.209 8.628 6.224 1.00 95.56 86 VAL A CA 1
ATOM 695 C C . VAL A 1 86 ? -13.080 7.540 6.851 1.00 95.56 86 VAL A C 1
ATOM 697 O O . VAL A 1 86 ? -13.086 6.392 6.406 1.00 95.56 86 VAL A O 1
ATOM 700 N N . ASP A 1 87 ? -13.800 7.878 7.917 1.00 92.69 87 ASP A N 1
ATOM 701 C CA . ASP A 1 87 ? -14.881 7.035 8.419 1.00 92.69 87 ASP A CA 1
ATOM 702 C C . ASP A 1 87 ? -16.200 7.228 7.656 1.00 92.69 87 ASP A C 1
ATOM 704 O O . ASP A 1 87 ? -16.297 8.040 6.738 1.00 92.69 87 ASP A O 1
ATOM 708 N N . ASP A 1 88 ? -17.235 6.487 8.064 1.00 89.06 88 ASP A N 1
ATOM 709 C CA . ASP A 1 88 ? -18.574 6.532 7.460 1.00 89.06 88 ASP A CA 1
ATOM 710 C C . ASP A 1 88 ? -19.221 7.932 7.508 1.00 89.06 88 ASP A C 1
ATOM 712 O O . ASP A 1 88 ? -20.144 8.212 6.747 1.00 89.06 88 ASP A O 1
ATOM 716 N N . GLY A 1 89 ? -18.748 8.816 8.395 1.00 92.44 89 GLY A N 1
ATOM 717 C CA . GLY A 1 89 ? -19.182 10.210 8.500 1.00 92.44 89 GLY A CA 1
ATOM 718 C C . GLY A 1 89 ? -18.316 11.191 7.707 1.00 92.44 89 GLY A C 1
ATOM 719 O O . GLY A 1 89 ? -18.520 12.399 7.820 1.00 92.44 89 GLY A O 1
ATOM 720 N N . GLY A 1 90 ? -17.337 10.707 6.937 1.00 91.81 90 GLY A N 1
ATOM 721 C CA . GLY A 1 90 ? -16.396 11.539 6.189 1.00 91.81 90 GLY A CA 1
ATOM 722 C C . GLY A 1 90 ? -15.287 12.157 7.047 1.00 91.81 90 GLY A C 1
ATOM 723 O O . GLY A 1 90 ? -14.595 13.064 6.586 1.00 91.81 90 GLY A O 1
ATOM 724 N N . VAL A 1 91 ? -15.092 11.696 8.288 1.00 93.31 91 VAL A N 1
ATOM 725 C CA . VAL A 1 91 ? -14.049 12.221 9.178 1.00 93.31 91 VAL A CA 1
ATOM 726 C C . VAL A 1 91 ? -12.721 11.506 8.905 1.00 93.31 91 VAL A C 1
ATOM 728 O O . VAL A 1 91 ? -12.682 10.276 8.967 1.00 93.31 91 VAL A O 1
ATOM 731 N N . PRO A 1 92 ? -11.610 12.228 8.657 1.00 94.81 92 PRO A N 1
ATOM 732 C CA . PRO A 1 92 ? -10.299 11.615 8.445 1.00 94.81 92 PRO A CA 1
ATOM 733 C C . PRO A 1 92 ? -9.859 10.713 9.600 1.00 94.81 92 PRO A C 1
ATOM 735 O O . PRO A 1 92 ? -9.921 11.095 10.771 1.00 94.81 92 PRO A O 1
ATOM 738 N N . LEU A 1 93 ? -9.353 9.524 9.263 1.00 95.56 93 LEU A N 1
ATOM 739 C CA . LEU A 1 93 ? -8.845 8.551 10.237 1.00 95.56 93 LEU A CA 1
ATOM 740 C C . LEU A 1 93 ? -7.378 8.779 10.634 1.00 95.56 93 LEU A C 1
ATOM 742 O O . LEU A 1 93 ? -6.867 8.087 11.517 1.00 95.56 93 LEU A O 1
ATOM 746 N N . ASP A 1 94 ? -6.699 9.738 9.997 1.00 95.31 94 ASP A N 1
ATOM 747 C CA . ASP A 1 94 ? -5.310 10.115 10.282 1.00 95.31 94 ASP A CA 1
ATOM 748 C C . ASP A 1 94 ? -4.290 8.950 10.155 1.00 95.31 94 ASP A C 1
ATOM 750 O O . ASP A 1 94 ? -3.246 8.913 10.825 1.00 95.31 94 ASP A O 1
ATOM 754 N N . LEU A 1 95 ? -4.563 7.982 9.271 1.00 96.62 95 LEU A N 1
ATOM 755 C CA . LEU A 1 95 ? -3.769 6.755 9.115 1.00 96.62 95 LEU A CA 1
ATOM 756 C C . LEU A 1 95 ? -2.319 7.013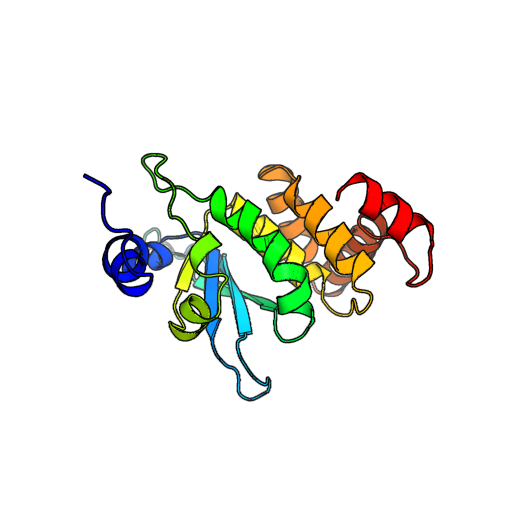 8.673 1.00 96.62 95 LEU A C 1
ATOM 758 O O . LEU A 1 95 ? -1.406 6.272 9.040 1.00 96.62 95 LEU A O 1
ATOM 762 N N . GLN A 1 96 ? -2.068 8.097 7.940 1.00 96.38 96 GLN A N 1
ATOM 763 C CA . GLN A 1 96 ? -0.739 8.528 7.500 1.00 96.38 96 GLN A CA 1
ATOM 764 C C . GLN A 1 96 ? 0.237 8.761 8.664 1.00 96.38 96 GLN A C 1
ATOM 766 O O . GLN A 1 96 ? 1.455 8.646 8.485 1.00 96.38 96 GLN A O 1
ATOM 771 N N . ARG A 1 97 ? -0.272 9.048 9.873 1.00 95.12 97 ARG A N 1
ATOM 772 C CA . ARG A 1 97 ? 0.549 9.237 11.081 1.00 95.12 97 ARG A CA 1
ATOM 773 C C . ARG A 1 97 ? 1.223 7.942 11.550 1.00 95.12 97 ARG A C 1
ATOM 775 O O . ARG A 1 97 ? 2.288 7.997 12.168 1.00 95.12 97 ARG A O 1
ATOM 782 N N . PHE A 1 98 ? 0.636 6.790 11.227 1.00 95.25 98 PHE A N 1
ATOM 783 C CA . PHE A 1 98 ? 1.168 5.475 11.586 1.00 95.25 98 PHE A CA 1
ATOM 784 C C . PHE A 1 98 ? 2.329 5.032 10.684 1.00 95.25 98 PHE A C 1
ATOM 786 O O . PHE A 1 98 ? 3.057 4.108 11.034 1.00 95.25 98 PHE A O 1
ATOM 793 N N . ILE A 1 99 ? 2.571 5.726 9.563 1.00 95.19 99 ILE A N 1
ATOM 794 C CA . ILE A 1 99 ? 3.787 5.559 8.753 1.00 95.19 99 ILE A CA 1
ATOM 795 C C . ILE A 1 99 ? 4.929 6.359 9.401 1.00 95.19 99 ILE A C 1
ATOM 797 O O . ILE A 1 99 ? 5.361 7.419 8.928 1.00 95.19 99 ILE A O 1
ATOM 801 N N . SER A 1 100 ? 5.362 5.870 10.558 1.00 92.75 100 SER A N 1
ATOM 802 C CA . SER A 1 100 ? 6.394 6.444 11.418 1.00 92.75 100 SER A CA 1
ATOM 803 C C . SER A 1 100 ? 7.020 5.347 12.281 1.00 92.75 100 SER A C 1
ATOM 805 O O . SER A 1 100 ? 6.434 4.281 12.459 1.00 92.75 100 SER A O 1
ATOM 807 N N . GLN A 1 101 ? 8.200 5.607 12.853 1.00 89.81 101 GLN A N 1
ATOM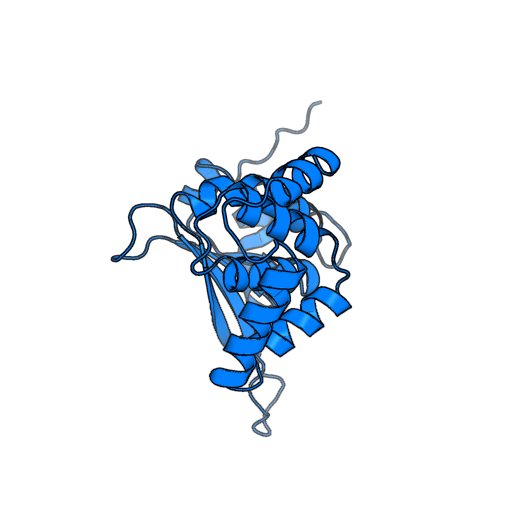 808 C CA . GLN A 1 101 ? 8.839 4.648 13.761 1.00 89.81 101 GLN A CA 1
ATOM 809 C C . GLN A 1 101 ? 7.954 4.308 14.970 1.00 89.81 101 GLN A C 1
ATOM 811 O O . GLN A 1 101 ? 7.936 3.164 15.407 1.00 89.81 101 GLN A O 1
ATOM 816 N N . GLU A 1 102 ? 7.212 5.283 15.503 1.00 90.69 102 GLU A N 1
ATOM 817 C CA . GLU A 1 102 ? 6.272 5.069 16.608 1.00 90.69 102 GLU A CA 1
ATOM 818 C C . GLU A 1 102 ? 5.083 4.206 16.177 1.00 90.69 102 GLU A C 1
ATOM 820 O O . GLU A 1 102 ? 4.759 3.237 16.856 1.00 90.69 102 GLU A O 1
ATOM 825 N N . GLY A 1 103 ? 4.476 4.502 15.023 1.00 90.25 103 GLY A N 1
ATOM 826 C CA . GLY A 1 103 ? 3.351 3.724 14.501 1.00 90.25 103 GLY A CA 1
ATOM 827 C C . GLY A 1 103 ? 3.721 2.273 14.194 1.00 90.25 103 GLY A C 1
ATOM 828 O O . GLY A 1 103 ? 2.967 1.360 14.516 1.00 90.25 103 GLY A O 1
ATOM 829 N N . PHE A 1 104 ? 4.920 2.038 13.657 1.00 90.50 104 PHE A N 1
ATOM 830 C CA . PHE A 1 104 ? 5.416 0.691 13.371 1.00 90.50 104 PHE A CA 1
ATOM 831 C C . PHE A 1 104 ? 5.601 -0.174 14.626 1.00 90.50 104 PHE A C 1
ATOM 833 O O . PHE A 1 104 ? 5.428 -1.391 14.553 1.00 90.50 104 PHE A O 1
ATOM 840 N N . LYS A 1 105 ? 5.895 0.433 15.785 1.00 89.56 105 LYS A N 1
ATOM 841 C CA . LYS A 1 105 ? 6.027 -0.288 17.064 1.00 89.56 105 LYS A CA 1
ATOM 842 C C . LYS A 1 105 ? 4.698 -0.815 17.602 1.00 89.56 105 LYS A C 1
ATOM 844 O O . LYS A 1 105 ? 4.720 -1.762 18.380 1.00 89.56 105 LYS A O 1
ATOM 849 N N . LEU A 1 106 ? 3.568 -0.245 17.179 1.00 87.19 106 LEU A N 1
ATOM 850 C CA . LEU A 1 106 ? 2.239 -0.666 17.633 1.00 87.19 106 LEU A CA 1
ATOM 851 C C . LEU A 1 106 ? 1.842 -2.055 17.109 1.00 87.19 106 LEU A C 1
ATOM 853 O O . LEU A 1 106 ? 1.076 -2.759 17.754 1.00 87.19 106 LEU A O 1
ATOM 857 N N . ARG A 1 107 ? 2.405 -2.486 15.967 1.00 84.06 107 ARG A N 1
ATOM 858 C CA . ARG A 1 107 ? 2.144 -3.807 15.348 1.00 84.06 107 ARG A CA 1
ATOM 859 C C . ARG A 1 107 ? 0.650 -4.103 15.115 1.00 84.06 107 ARG A C 1
ATOM 861 O O . ARG A 1 107 ? 0.193 -5.243 15.213 1.00 84.06 107 ARG A O 1
ATOM 868 N N . ASP A 1 108 ? -0.093 -3.054 14.783 1.00 86.50 108 ASP A N 1
ATOM 869 C CA . ASP A 1 108 ? -1.548 -3.064 14.685 1.00 86.50 108 ASP A CA 1
ATOM 870 C C . ASP A 1 108 ? -2.082 -3.212 13.250 1.00 86.50 108 ASP A C 1
ATOM 872 O O . ASP A 1 108 ? -1.345 -3.183 12.259 1.00 86.50 108 ASP A O 1
ATOM 876 N N . ASN A 1 109 ? -3.404 -3.377 13.153 1.00 94.62 109 ASN A N 1
ATOM 877 C CA . ASN A 1 109 ? -4.163 -3.437 11.906 1.00 94.62 109 ASN A CA 1
ATOM 878 C C . ASN A 1 109 ? -4.855 -2.097 11.633 1.00 94.62 109 ASN A C 1
ATOM 880 O O . ASN A 1 109 ? -5.764 -1.710 12.369 1.00 94.62 109 ASN A O 1
ATOM 884 N N . LEU A 1 110 ? -4.495 -1.429 10.539 1.00 96.56 110 LEU A N 1
ATOM 885 C CA . LEU A 1 110 ? -5.204 -0.241 10.073 1.00 96.56 110 LEU A CA 1
ATOM 886 C C . LEU A 1 110 ? -6.330 -0.628 9.104 1.00 96.56 110 LEU A C 1
ATOM 888 O O . LEU A 1 110 ? -6.071 -1.380 8.158 1.00 96.56 110 LEU A O 1
ATOM 892 N N . PRO A 1 111 ? -7.562 -0.129 9.309 1.00 96.94 111 PRO A N 1
ATOM 893 C CA . PRO A 1 111 ? -8.641 -0.290 8.341 1.00 96.94 111 PRO A CA 1
ATOM 894 C C . PRO A 1 111 ? -8.354 0.546 7.094 1.00 96.94 111 PRO A C 1
ATOM 896 O O . PRO A 1 111 ? -7.940 1.693 7.213 1.00 96.94 111 PRO A O 1
ATOM 899 N N . LEU A 1 112 ? -8.607 -0.006 5.913 1.00 97.75 112 LEU A N 1
ATOM 900 C CA . LEU A 1 112 ? -8.571 0.732 4.654 1.00 97.75 112 LEU A CA 1
ATOM 901 C C . LEU A 1 112 ? -9.900 0.555 3.923 1.00 97.75 112 LEU A C 1
ATOM 903 O O . LEU A 1 112 ? -10.472 -0.539 3.939 1.00 97.75 112 LEU A O 1
ATOM 907 N N . ASP A 1 113 ? -10.358 1.622 3.276 1.00 96.69 113 ASP A N 1
ATOM 908 C CA . ASP A 1 113 ? -11.435 1.554 2.290 1.00 96.69 113 ASP A CA 1
ATOM 909 C C . ASP A 1 113 ? -10.974 0.849 0.997 1.00 96.69 113 ASP A C 1
ATOM 911 O O . ASP A 1 113 ? -9.814 0.442 0.855 1.00 96.69 113 ASP A O 1
ATOM 915 N N . ASP A 1 114 ? -11.905 0.668 0.057 1.00 96.31 114 ASP A N 1
ATOM 916 C CA . ASP A 1 114 ? -11.628 -0.009 -1.213 1.00 96.31 114 ASP A CA 1
ATOM 917 C C . ASP A 1 114 ? -10.553 0.699 -2.041 1.00 96.31 114 ASP A C 1
ATOM 919 O O . ASP A 1 114 ? -9.728 0.038 -2.669 1.00 96.31 114 ASP A O 1
ATOM 923 N N . GLU A 1 115 ? -10.548 2.034 -2.070 1.00 98.06 115 GLU A N 1
ATOM 924 C CA . GLU A 1 115 ? -9.653 2.795 -2.940 1.00 98.06 115 GLU A CA 1
ATOM 925 C C . GLU A 1 115 ? -8.220 2.775 -2.407 1.00 98.06 115 GLU A C 1
ATOM 927 O O . GLU A 1 115 ? -7.287 2.389 -3.123 1.00 98.06 115 GLU A O 1
ATOM 932 N N . ALA A 1 116 ? -8.031 3.150 -1.141 1.00 98.50 116 ALA A N 1
ATOM 933 C CA . ALA A 1 116 ? -6.729 3.127 -0.493 1.00 98.50 116 ALA A CA 1
ATOM 934 C C . ALA A 1 116 ? -6.179 1.699 -0.436 1.00 98.50 116 ALA A C 1
ATOM 936 O O . ALA A 1 116 ? -5.006 1.464 -0.747 1.00 98.50 116 ALA A O 1
ATOM 937 N N . GLY A 1 117 ? -7.042 0.736 -0.102 1.00 98.19 117 GLY A N 1
ATOM 938 C CA . GLY A 1 117 ? -6.735 -0.685 -0.116 1.00 98.19 117 GLY A CA 1
ATOM 939 C C . GLY A 1 117 ? -6.241 -1.166 -1.475 1.00 98.19 117 GLY A C 1
ATOM 940 O O . GLY A 1 117 ? -5.146 -1.733 -1.564 1.00 98.19 117 GLY A O 1
ATOM 941 N N . ALA A 1 118 ? -6.988 -0.871 -2.542 1.00 98.44 118 ALA A N 1
ATOM 942 C CA . ALA A 1 118 ? -6.634 -1.291 -3.890 1.00 98.44 118 ALA A CA 1
ATOM 943 C C . ALA A 1 118 ? -5.332 -0.650 -4.385 1.00 98.44 118 ALA A C 1
ATOM 945 O O . ALA A 1 118 ? -4.462 -1.350 -4.911 1.00 98.44 118 ALA A O 1
ATOM 946 N N . LYS A 1 119 ? -5.145 0.657 -4.160 1.00 98.81 119 LYS A N 1
ATOM 947 C CA . LYS A 1 119 ? -3.912 1.371 -4.528 1.00 98.81 119 LYS A CA 1
ATOM 948 C C . LYS A 1 119 ? -2.690 0.790 -3.824 1.00 98.81 119 LYS A C 1
ATOM 950 O O . LYS A 1 119 ? -1.685 0.496 -4.475 1.00 98.81 119 LYS A O 1
ATOM 955 N N . ILE A 1 120 ? -2.763 0.589 -2.507 1.00 98.56 120 ILE A N 1
ATOM 956 C CA . ILE A 1 120 ? -1.642 0.048 -1.727 1.00 98.56 120 ILE A CA 1
ATOM 957 C C . ILE A 1 120 ? -1.362 -1.404 -2.126 1.00 98.56 120 ILE A C 1
ATOM 959 O O . ILE A 1 120 ? -0.203 -1.753 -2.356 1.00 98.56 120 ILE A O 1
ATOM 963 N N . ALA A 1 121 ? -2.395 -2.238 -2.274 1.00 98.12 121 ALA A N 1
ATOM 964 C CA . ALA A 1 121 ? -2.241 -3.620 -2.723 1.00 98.12 121 ALA A CA 1
ATOM 965 C C . ALA A 1 121 ? -1.573 -3.699 -4.102 1.00 98.12 121 ALA A C 1
ATOM 967 O O . ALA A 1 121 ? -0.649 -4.493 -4.299 1.00 98.12 121 ALA A O 1
ATOM 968 N N . LEU A 1 122 ? -1.970 -2.828 -5.032 1.00 98.38 122 LEU A N 1
ATOM 969 C CA . LEU A 1 122 ? -1.381 -2.757 -6.362 1.00 98.38 122 LEU A CA 1
ATOM 970 C C . LEU A 1 122 ? 0.089 -2.311 -6.313 1.00 98.38 122 LEU A C 1
ATOM 972 O O . LEU A 1 122 ? 0.933 -2.947 -6.943 1.00 98.38 122 LEU A O 1
ATOM 976 N N . ILE A 1 123 ? 0.433 -1.288 -5.521 1.00 98.38 123 ILE A N 1
ATOM 977 C CA . ILE A 1 123 ? 1.832 -0.865 -5.317 1.00 98.38 123 ILE A CA 1
ATOM 978 C C . ILE A 1 123 ? 2.670 -2.028 -4.776 1.00 98.38 123 ILE A C 1
ATOM 980 O O . ILE A 1 123 ? 3.722 -2.339 -5.336 1.00 98.38 123 ILE A O 1
ATOM 984 N N . VAL A 1 124 ? 2.193 -2.704 -3.727 1.00 97.12 124 VAL A N 1
ATOM 985 C CA . VAL A 1 124 ? 2.886 -3.836 -3.093 1.00 97.12 124 VAL A CA 1
ATOM 986 C C . VAL A 1 124 ? 3.066 -5.008 -4.063 1.00 97.12 124 VAL A C 1
ATOM 988 O O . VAL A 1 124 ? 4.118 -5.654 -4.072 1.00 97.12 124 VAL A O 1
ATOM 991 N N . LYS A 1 125 ? 2.081 -5.263 -4.928 1.00 96.31 125 LYS A N 1
ATOM 992 C CA . LYS A 1 125 ? 2.172 -6.294 -5.963 1.00 96.31 125 LYS A CA 1
ATOM 993 C C . LYS A 1 125 ? 3.210 -5.931 -7.025 1.00 96.31 125 LYS A C 1
ATOM 995 O O . LYS A 1 125 ? 4.064 -6.753 -7.372 1.00 96.31 125 LYS A O 1
ATOM 1000 N N . LEU A 1 126 ? 3.155 -4.703 -7.534 1.00 96.69 126 LEU A N 1
ATOM 1001 C CA . LEU A 1 126 ? 3.973 -4.262 -8.659 1.00 96.69 126 LEU A CA 1
ATOM 1002 C C . LEU A 1 126 ? 5.427 -3.964 -8.283 1.00 96.69 126 LEU A C 1
ATOM 1004 O O . LEU A 1 126 ? 6.298 -4.145 -9.135 1.00 96.69 126 LEU A O 1
ATOM 1008 N N . GLN A 1 127 ? 5.712 -3.572 -7.039 1.00 94.56 127 GLN A N 1
ATOM 1009 C CA . GLN A 1 127 ? 7.083 -3.348 -6.558 1.00 94.56 127 GLN A CA 1
ATOM 1010 C C . GLN A 1 127 ? 7.912 -4.635 -6.453 1.00 94.56 127 GLN A C 1
ATOM 1012 O O . GLN A 1 127 ? 9.137 -4.577 -6.420 1.00 94.56 127 GLN A O 1
ATOM 1017 N N . SER A 1 128 ? 7.273 -5.809 -6.434 1.00 87.38 128 SER A N 1
ATOM 1018 C CA . SER A 1 128 ? 7.990 -7.082 -6.335 1.00 87.38 128 SER A CA 1
ATOM 1019 C C . SER A 1 128 ? 9.042 -7.224 -7.447 1.00 87.38 128 SER A C 1
ATOM 1021 O O . SER A 1 128 ? 8.729 -7.109 -8.633 1.00 87.38 128 SER A O 1
ATOM 1023 N N . ARG A 1 129 ? 10.301 -7.495 -7.076 1.00 85.56 129 ARG A N 1
ATOM 1024 C CA . ARG A 1 129 ? 11.452 -7.600 -8.004 1.00 85.56 129 ARG A CA 1
ATOM 1025 C C . ARG A 1 129 ? 11.829 -6.292 -8.726 1.00 85.56 129 ARG A C 1
ATOM 1027 O O . ARG A 1 129 ? 12.583 -6.330 -9.696 1.00 85.56 129 ARG A O 1
ATOM 1034 N N . LEU A 1 130 ? 11.320 -5.139 -8.285 1.00 89.31 130 LEU A N 1
ATOM 1035 C CA . LEU A 1 130 ? 11.846 -3.831 -8.676 1.00 89.31 130 LEU A CA 1
ATOM 1036 C C . LEU A 1 130 ? 12.893 -3.382 -7.656 1.00 89.31 130 LEU A C 1
ATOM 1038 O O . LEU A 1 130 ? 12.595 -3.248 -6.473 1.00 89.31 130 LEU A O 1
ATOM 1042 N N . HIS A 1 131 ? 14.109 -3.131 -8.140 1.00 85.00 131 HIS A N 1
ATOM 1043 C CA . HIS A 1 131 ? 15.241 -2.705 -7.308 1.00 85.00 131 HIS A CA 1
ATOM 1044 C C . HIS A 1 131 ? 15.649 -1.247 -7.542 1.00 85.00 131 HIS A C 1
ATOM 1046 O O . HIS A 1 131 ? 16.336 -0.668 -6.712 1.00 85.00 131 HIS A O 1
ATOM 1052 N N . ASN A 1 132 ? 15.239 -0.643 -8.664 1.00 91.94 132 ASN A N 1
ATOM 1053 C CA . ASN A 1 132 ? 15.558 0.750 -8.963 1.00 91.94 132 ASN A CA 1
ATOM 1054 C C . ASN A 1 132 ? 14.635 1.692 -8.149 1.00 91.94 132 ASN A C 1
ATOM 1056 O O . ASN A 1 132 ? 13.413 1.634 -8.340 1.00 91.94 132 ASN A O 1
ATOM 1060 N N . PRO A 1 133 ? 15.186 2.573 -7.289 1.00 93.06 133 PRO A N 1
ATOM 1061 C CA . PRO A 1 133 ? 14.396 3.471 -6.443 1.00 93.06 133 PRO A CA 1
ATOM 1062 C C . PRO A 1 133 ? 13.520 4.460 -7.217 1.00 93.06 133 PRO A C 1
ATOM 1064 O O . PRO A 1 133 ? 12.357 4.649 -6.864 1.00 93.06 133 PRO A O 1
ATOM 1067 N N . ASP A 1 134 ? 14.031 5.041 -8.305 1.00 93.69 134 ASP A N 1
ATOM 1068 C CA . ASP A 1 134 ? 13.276 5.988 -9.132 1.00 93.69 134 ASP A CA 1
ATOM 1069 C C . ASP A 1 134 ? 12.077 5.302 -9.803 1.00 93.69 134 ASP A C 1
ATOM 1071 O O . ASP A 1 134 ? 10.987 5.871 -9.876 1.00 93.69 134 ASP A O 1
ATOM 1075 N N . ARG A 1 135 ? 12.232 4.045 -10.243 1.00 94.88 135 ARG A N 1
ATOM 1076 C CA . ARG A 1 135 ? 11.124 3.247 -10.796 1.00 94.88 135 ARG A CA 1
ATOM 1077 C C . ARG A 1 135 ? 10.076 2.922 -9.743 1.00 94.88 135 ARG A C 1
ATOM 1079 O O . ARG A 1 135 ? 8.887 2.974 -10.054 1.00 94.88 135 ARG A O 1
ATOM 1086 N N . LEU A 1 136 ? 10.502 2.588 -8.524 1.00 95.38 136 LEU A N 1
ATOM 1087 C CA . LEU A 1 136 ? 9.600 2.354 -7.394 1.00 95.38 136 LEU A CA 1
ATOM 1088 C C . LEU A 1 136 ? 8.795 3.616 -7.070 1.00 95.38 136 LEU A C 1
ATOM 1090 O O . LEU A 1 136 ? 7.568 3.556 -6.972 1.00 95.38 136 LEU A O 1
ATOM 1094 N N . GLU A 1 137 ? 9.467 4.763 -6.962 1.00 95.44 137 GLU A N 1
ATOM 1095 C CA . GLU A 1 137 ? 8.815 6.036 -6.667 1.00 95.44 137 GLU A CA 1
ATOM 1096 C C . GLU A 1 137 ? 7.858 6.453 -7.791 1.00 95.44 137 GLU A C 1
ATOM 1098 O O . GLU A 1 137 ? 6.708 6.806 -7.522 1.00 95.44 137 GLU A O 1
ATOM 1103 N N . LEU A 1 138 ? 8.296 6.373 -9.051 1.00 96.06 138 LEU A N 1
ATOM 1104 C CA . LEU A 1 138 ? 7.479 6.724 -10.212 1.00 96.06 138 LEU A CA 1
ATOM 1105 C C . LEU A 1 138 ? 6.225 5.849 -10.307 1.00 96.06 138 LEU A C 1
ATOM 1107 O O . LEU A 1 138 ? 5.129 6.367 -10.533 1.00 96.06 138 LEU A O 1
ATOM 1111 N N . LEU A 1 139 ? 6.377 4.539 -10.088 1.00 97.06 139 LEU A N 1
ATOM 1112 C CA . LEU A 1 139 ? 5.262 3.600 -10.055 1.00 97.06 139 LEU A CA 1
ATOM 1113 C C . LEU A 1 139 ? 4.244 4.000 -8.988 1.00 97.06 139 LEU A C 1
ATOM 1115 O O . LEU A 1 139 ? 3.061 4.143 -9.292 1.00 97.06 139 LEU A O 1
ATOM 1119 N N . ALA A 1 140 ? 4.698 4.228 -7.756 1.00 97.50 140 ALA A N 1
ATOM 1120 C CA . ALA A 1 140 ? 3.809 4.567 -6.654 1.00 97.50 140 ALA A CA 1
ATOM 1121 C C . ALA A 1 140 ? 3.103 5.912 -6.864 1.00 97.50 140 ALA A C 1
ATOM 1123 O O . ALA A 1 140 ? 1.905 6.011 -6.613 1.00 97.50 140 ALA A O 1
ATOM 1124 N N . ARG A 1 141 ? 3.800 6.924 -7.399 1.00 96.75 141 ARG A N 1
ATOM 1125 C CA . ARG A 1 141 ? 3.196 8.225 -7.741 1.00 96.75 141 ARG A CA 1
ATOM 1126 C C . ARG A 1 141 ? 2.103 8.109 -8.798 1.00 96.75 141 ARG A C 1
ATOM 1128 O O . ARG A 1 141 ? 1.124 8.846 -8.734 1.00 96.75 141 ARG A O 1
ATOM 1135 N N . ARG A 1 142 ? 2.263 7.216 -9.776 1.00 97.38 142 ARG A N 1
ATOM 1136 C CA . ARG A 1 142 ? 1.252 7.007 -10.821 1.00 97.38 142 ARG A CA 1
ATOM 1137 C C . ARG A 1 142 ? 0.059 6.213 -10.297 1.00 97.38 142 ARG A C 1
ATOM 1139 O O . ARG A 1 142 ? -1.063 6.646 -10.518 1.00 97.38 142 ARG A O 1
ATOM 1146 N N . VAL A 1 143 ? 0.285 5.146 -9.526 1.00 98.19 143 VAL A N 1
ATOM 1147 C CA . VAL A 1 143 ? -0.810 4.391 -8.884 1.00 98.19 143 VAL A CA 1
ATOM 1148 C C . VAL A 1 143 ? -1.590 5.259 -7.893 1.00 98.19 143 VAL A C 1
ATOM 1150 O O . VAL A 1 143 ? -2.810 5.165 -7.829 1.00 98.19 143 VAL A O 1
ATOM 1153 N N . GLN A 1 144 ? -0.925 6.160 -7.161 1.00 97.19 144 GLN A N 1
ATOM 1154 C CA . GLN A 1 144 ? -1.593 7.114 -6.267 1.00 97.19 144 GLN A CA 1
ATOM 1155 C C . GLN A 1 144 ? -2.682 7.931 -6.991 1.00 97.19 144 GLN A C 1
ATOM 1157 O O . GLN A 1 144 ? -3.704 8.250 -6.383 1.00 97.19 144 GLN A O 1
ATOM 1162 N N . ARG A 1 145 ? -2.470 8.258 -8.274 1.00 96.25 145 ARG A N 1
ATOM 1163 C CA . ARG A 1 145 ? -3.384 9.068 -9.095 1.00 96.25 145 ARG A CA 1
ATOM 1164 C C . ARG A 1 145 ? -4.519 8.277 -9.741 1.00 96.25 145 ARG A C 1
ATOM 1166 O O . ARG A 1 145 ? -5.372 8.904 -10.354 1.00 96.25 145 ARG A O 1
ATOM 1173 N N . PHE A 1 146 ? -4.520 6.951 -9.631 1.00 98.25 146 PHE A N 1
ATOM 1174 C CA . PHE A 1 146 ? -5.617 6.145 -10.161 1.00 98.25 146 PHE A CA 1
ATOM 1175 C C . PHE A 1 146 ? -6.934 6.530 -9.490 1.00 98.25 146 PHE A C 1
ATOM 1177 O O . PHE A 1 146 ? -6.941 6.879 -8.308 1.00 98.25 146 PHE A O 1
ATOM 1184 N N . SER A 1 147 ? -8.043 6.441 -10.213 1.00 97.94 147 SER A N 1
ATOM 1185 C CA . SER A 1 147 ? -9.363 6.452 -9.584 1.00 97.94 147 SER A CA 1
ATOM 1186 C C . SER A 1 147 ? -9.578 5.177 -8.758 1.00 97.94 147 SER A C 1
ATOM 1188 O O . SER A 1 147 ? -8.805 4.210 -8.844 1.00 97.94 147 SER A O 1
ATOM 1190 N N . ARG A 1 148 ? -10.655 5.149 -7.966 1.00 97.62 148 ARG A N 1
ATOM 1191 C CA . ARG A 1 148 ? -11.104 3.938 -7.270 1.00 97.62 148 ARG A CA 1
ATOM 1192 C C . ARG A 1 148 ? -11.301 2.774 -8.242 1.00 97.62 148 ARG A C 1
ATOM 1194 O O . ARG A 1 148 ? -10.819 1.670 -7.992 1.00 97.62 148 ARG A O 1
ATOM 1201 N N . GLU A 1 149 ? -11.963 3.030 -9.363 1.00 98.31 149 GLU A N 1
ATOM 1202 C CA . GLU A 1 149 ? -12.291 2.041 -10.391 1.00 98.31 149 GLU A CA 1
ATOM 1203 C C . GLU A 1 149 ? -11.031 1.529 -11.089 1.00 98.31 149 GLU A C 1
ATOM 1205 O O . GLU A 1 149 ? -10.875 0.322 -11.265 1.00 98.31 149 GLU A O 1
ATOM 1210 N N . GLU A 1 150 ? -10.099 2.418 -11.442 1.00 98.38 150 GLU A N 1
ATOM 1211 C CA . GLU A 1 150 ? -8.828 2.032 -12.059 1.00 98.38 150 GLU A CA 1
ATOM 1212 C C . GLU A 1 150 ? -7.990 1.160 -11.119 1.00 98.38 150 GLU A C 1
ATOM 1214 O O . GLU A 1 150 ? -7.454 0.128 -11.533 1.00 98.38 150 GLU A O 1
ATOM 1219 N N . ALA A 1 151 ? -7.893 1.546 -9.842 1.00 98.38 151 ALA A N 1
ATOM 1220 C CA . ALA A 1 151 ? -7.160 0.783 -8.841 1.00 98.38 151 ALA A CA 1
ATOM 1221 C C . ALA A 1 151 ? -7.772 -0.612 -8.641 1.00 98.38 151 ALA A C 1
ATOM 1223 O O . ALA A 1 151 ? -7.044 -1.609 -8.672 1.00 98.38 151 ALA A O 1
ATOM 1224 N N . ALA A 1 152 ? -9.099 -0.696 -8.504 1.00 97.44 152 ALA A N 1
ATOM 1225 C CA . ALA A 1 152 ? -9.815 -1.962 -8.366 1.00 97.44 152 ALA A CA 1
ATOM 1226 C C . ALA A 1 152 ? -9.663 -2.847 -9.615 1.00 97.44 152 ALA A C 1
ATOM 1228 O O . ALA A 1 152 ? -9.350 -4.036 -9.502 1.00 97.44 152 ALA A O 1
ATOM 1229 N N . TYR A 1 153 ? -9.808 -2.268 -10.811 1.00 97.69 153 TYR A N 1
ATOM 1230 C CA . TYR A 1 153 ? -9.652 -2.975 -12.079 1.00 97.69 153 TYR A CA 1
ATOM 1231 C C . TYR A 1 153 ? -8.254 -3.591 -12.207 1.00 97.69 153 TYR A C 1
ATOM 1233 O O . TYR A 1 153 ? -8.118 -4.802 -12.409 1.00 97.69 153 TYR A O 1
ATOM 1241 N N . TRP A 1 154 ? -7.198 -2.791 -12.038 1.00 98.06 154 TRP A N 1
ATOM 1242 C CA . TRP A 1 154 ? -5.824 -3.276 -12.172 1.00 98.06 154 TRP A CA 1
ATOM 1243 C C . TRP A 1 154 ? -5.428 -4.258 -11.063 1.00 98.06 154 TRP A C 1
ATOM 1245 O O . TRP A 1 154 ? -4.693 -5.217 -11.329 1.00 98.06 154 TRP A O 1
ATOM 1255 N N . LEU A 1 155 ? -5.945 -4.095 -9.842 1.00 97.25 155 LEU A N 1
ATOM 1256 C CA . LEU A 1 155 ? -5.750 -5.086 -8.785 1.00 97.25 155 LEU A CA 1
ATOM 1257 C C . LEU A 1 155 ? -6.402 -6.431 -9.143 1.00 97.25 155 LEU A C 1
ATOM 1259 O O . LEU A 1 155 ? -5.751 -7.474 -9.045 1.00 97.25 155 LEU A O 1
ATOM 1263 N N . GLY A 1 156 ? -7.646 -6.426 -9.625 1.00 95.44 156 GLY A N 1
ATOM 1264 C CA . GLY A 1 156 ? -8.323 -7.644 -10.073 1.00 95.44 156 GLY A CA 1
ATOM 1265 C C . GLY A 1 156 ? -7.573 -8.327 -11.221 1.00 95.44 156 GLY A C 1
ATOM 1266 O O . GLY A 1 156 ? -7.309 -9.531 -11.169 1.00 95.44 156 GLY A O 1
ATOM 1267 N N . ARG A 1 157 ? -7.117 -7.557 -12.222 1.00 95.94 157 ARG A N 1
ATOM 1268 C CA . ARG A 1 157 ? -6.322 -8.073 -13.357 1.00 95.94 157 ARG A CA 1
ATOM 1269 C C . ARG A 1 157 ? -4.998 -8.713 -12.946 1.00 95.94 157 ARG A C 1
ATOM 1271 O O . ARG A 1 157 ? -4.500 -9.568 -13.671 1.00 95.94 157 ARG A O 1
ATOM 1278 N N . THR A 1 158 ? -4.425 -8.312 -11.815 1.00 95.94 158 THR A N 1
ATOM 1279 C CA . THR A 1 158 ? -3.138 -8.833 -11.325 1.00 95.94 158 THR A CA 1
ATOM 1280 C C . THR A 1 158 ? -3.284 -9.920 -10.259 1.00 95.94 158 THR A C 1
ATOM 1282 O O . THR A 1 158 ? -2.269 -10.463 -9.802 1.00 95.94 158 THR A O 1
ATOM 1285 N N . THR A 1 159 ? -4.515 -10.263 -9.857 1.00 92.62 159 THR A N 1
ATOM 1286 C CA . THR A 1 159 ? -4.758 -11.236 -8.783 1.00 92.62 159 THR A CA 1
ATOM 1287 C C . THR A 1 159 ? -5.783 -12.332 -9.100 1.00 92.62 159 THR A C 1
ATOM 1289 O O . THR A 1 159 ? -5.655 -13.409 -8.518 1.00 92.62 159 THR A O 1
ATOM 1292 N N . HIS A 1 160 ? -6.742 -12.145 -10.016 1.00 89.62 160 HIS A N 1
ATOM 1293 C CA . HIS A 1 160 ? -7.891 -13.059 -10.167 1.00 89.62 160 HIS A CA 1
ATOM 1294 C C . HIS A 1 160 ? -7.805 -14.077 -11.320 1.00 89.62 160 HIS A C 1
ATOM 1296 O O . HIS A 1 160 ? -8.563 -15.039 -11.316 1.00 89.62 160 HIS A O 1
ATOM 1302 N N . TYR A 1 161 ? -6.880 -13.935 -12.277 1.00 88.62 161 TYR A N 1
ATOM 1303 C CA . TYR A 1 161 ? -6.937 -14.668 -13.559 1.00 88.62 161 TYR A CA 1
ATOM 1304 C C . TYR A 1 161 ? -5.935 -15.835 -13.683 1.00 88.62 161 TYR A C 1
ATOM 1306 O O . TYR A 1 161 ? -5.616 -16.277 -14.783 1.00 88.62 161 TYR A O 1
ATOM 1314 N N . GLY A 1 162 ? -5.423 -16.347 -12.560 1.00 91.06 162 GLY A N 1
ATOM 1315 C CA . GLY A 1 162 ? -4.432 -17.431 -12.540 1.00 91.06 162 GLY A CA 1
ATOM 1316 C C . GLY A 1 162 ? -2.980 -16.953 -12.683 1.00 91.06 162 GLY A C 1
ATOM 1317 O O . GLY A 1 162 ? -2.707 -15.795 -12.995 1.00 91.06 162 GLY A O 1
ATOM 1318 N N . ALA A 1 163 ? -2.023 -17.839 -12.388 1.00 91.88 163 ALA A N 1
ATOM 1319 C CA . ALA A 1 163 ? -0.622 -17.462 -12.176 1.00 91.88 163 ALA A CA 1
ATOM 1320 C C . ALA A 1 163 ? 0.026 -16.776 -13.392 1.00 91.88 163 ALA A C 1
ATOM 1322 O O . ALA A 1 163 ? 0.650 -15.723 -13.235 1.00 91.88 163 ALA A O 1
ATOM 1323 N N . ASP A 1 164 ? -0.153 -17.330 -14.593 1.00 95.44 164 ASP A N 1
ATOM 1324 C CA . ASP A 1 164 ? 0.458 -16.792 -15.810 1.00 95.44 164 ASP A CA 1
ATOM 1325 C C . ASP A 1 164 ? -0.156 -15.463 -16.239 1.00 95.44 164 ASP A C 1
ATOM 1327 O O . ASP A 1 164 ? 0.576 -14.488 -16.421 1.00 95.44 164 ASP A O 1
ATOM 1331 N N . ALA A 1 165 ? -1.488 -15.383 -16.309 1.00 94.88 165 ALA A N 1
ATOM 1332 C CA . ALA A 1 165 ? -2.177 -14.149 -16.676 1.00 94.88 165 ALA A CA 1
ATOM 1333 C C . ALA A 1 165 ? -1.877 -13.020 -15.677 1.00 94.88 165 ALA A C 1
ATOM 1335 O O . ALA A 1 165 ? -1.565 -11.900 -16.083 1.00 94.88 165 ALA A O 1
ATOM 1336 N N . ASN A 1 166 ? -1.877 -13.323 -14.374 1.00 94.94 166 ASN A N 1
ATOM 1337 C CA . ASN A 1 166 ? -1.513 -12.364 -13.334 1.00 94.94 166 ASN A CA 1
ATOM 1338 C C . ASN A 1 166 ? -0.060 -11.889 -13.493 1.00 94.94 166 ASN A C 1
ATOM 1340 O O . ASN A 1 166 ? 0.220 -10.695 -13.370 1.00 94.94 166 ASN A O 1
ATOM 1344 N N . ARG A 1 167 ? 0.880 -12.800 -13.783 1.00 94.81 167 ARG A N 1
ATOM 1345 C CA . ARG A 1 167 ? 2.294 -12.462 -14.012 1.00 94.81 167 ARG A CA 1
ATOM 1346 C C . ARG A 1 167 ? 2.464 -11.558 -15.234 1.00 94.81 167 ARG A C 1
ATOM 1348 O O . ARG A 1 167 ? 3.212 -10.585 -15.154 1.00 94.81 167 ARG A O 1
ATOM 1355 N N . TRP A 1 168 ? 1.776 -11.851 -16.336 1.00 95.56 168 TRP A N 1
ATOM 1356 C CA . TRP A 1 168 ? 1.808 -11.020 -17.542 1.00 95.56 168 TRP A CA 1
ATOM 1357 C C . TRP A 1 168 ? 1.200 -9.642 -17.297 1.00 95.56 168 TRP A C 1
ATOM 1359 O O . TRP A 1 168 ? 1.806 -8.642 -17.674 1.00 95.56 168 TRP A O 1
ATOM 1369 N N . ALA A 1 169 ? 0.068 -9.568 -16.592 1.00 96.88 169 ALA A N 1
ATOM 1370 C CA . ALA A 1 169 ? -0.549 -8.301 -16.210 1.00 96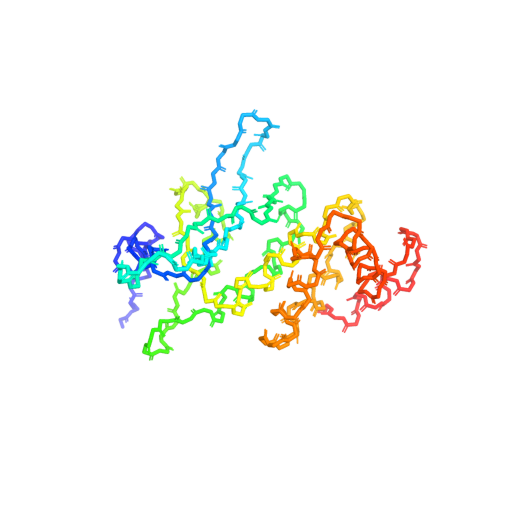.88 169 ALA A CA 1
ATOM 1371 C C . ALA A 1 169 ? 0.387 -7.453 -15.334 1.00 96.88 169 ALA A C 1
ATOM 1373 O O . ALA A 1 169 ? 0.563 -6.265 -15.596 1.00 96.88 169 ALA A O 1
ATOM 1374 N N . VAL A 1 170 ? 1.049 -8.061 -14.342 1.00 96.44 170 VAL A N 1
ATOM 1375 C CA . VAL A 1 170 ? 2.045 -7.378 -13.498 1.00 96.44 170 VAL A CA 1
ATOM 1376 C C . VAL A 1 170 ? 3.206 -6.844 -14.336 1.00 96.44 170 VAL A C 1
ATOM 1378 O O . VAL A 1 170 ? 3.595 -5.690 -14.165 1.00 96.44 170 VAL A O 1
ATOM 1381 N N . ALA A 1 171 ? 3.756 -7.654 -15.244 1.00 94.81 171 ALA A N 1
ATOM 1382 C CA . ALA A 1 171 ? 4.867 -7.240 -16.097 1.00 94.81 171 ALA A CA 1
ATOM 1383 C C . ALA A 1 171 ? 4.469 -6.10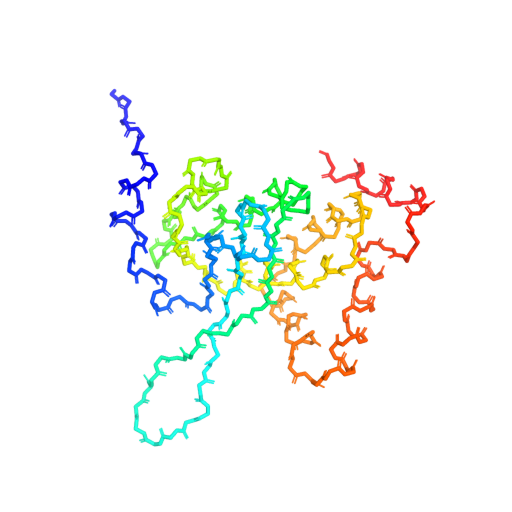1 -17.050 1.00 94.81 171 ALA A C 1
ATOM 1385 O O . ALA A 1 171 ? 5.171 -5.093 -17.124 1.00 94.81 171 ALA A O 1
ATOM 1386 N N . GLY A 1 172 ? 3.326 -6.231 -17.729 1.00 95.81 172 GLY A N 1
ATOM 1387 C CA . GLY A 1 172 ? 2.815 -5.226 -18.660 1.00 95.81 172 GLY A CA 1
ATOM 1388 C C . GLY A 1 172 ? 2.501 -3.902 -17.968 1.00 95.81 172 GLY A C 1
ATOM 1389 O O . GLY A 1 172 ? 2.991 -2.854 -18.387 1.00 95.81 172 GLY A O 1
ATOM 1390 N N . LEU A 1 173 ? 1.764 -3.945 -16.854 1.00 97.06 173 LEU A N 1
ATOM 1391 C CA . LEU A 1 173 ? 1.410 -2.742 -16.104 1.00 97.06 173 LEU A CA 1
ATOM 1392 C C . LEU A 1 173 ? 2.648 -2.052 -15.521 1.00 97.06 173 LEU A C 1
ATOM 1394 O O . LEU A 1 173 ? 2.768 -0.832 -15.598 1.00 97.06 173 LEU A O 1
ATOM 1398 N N . ARG A 1 174 ? 3.613 -2.814 -14.996 1.00 95.56 174 ARG A N 1
ATOM 1399 C CA . ARG A 1 174 ? 4.886 -2.262 -14.514 1.00 95.56 174 ARG A CA 1
ATOM 1400 C C . ARG A 1 174 ? 5.633 -1.528 -15.623 1.00 95.56 174 ARG A C 1
ATOM 1402 O O . ARG A 1 174 ? 6.076 -0.405 -15.405 1.00 95.56 174 ARG A O 1
ATOM 1409 N N . THR A 1 175 ? 5.735 -2.131 -16.805 1.00 93.62 175 THR A N 1
ATOM 1410 C CA . THR A 1 175 ? 6.348 -1.497 -17.978 1.00 93.62 175 THR A CA 1
ATOM 1411 C C . THR A 1 175 ? 5.657 -0.183 -18.328 1.00 93.62 175 THR A C 1
ATOM 1413 O O . THR A 1 175 ? 6.322 0.834 -18.515 1.00 93.62 175 THR A O 1
ATOM 1416 N N . MET A 1 176 ? 4.325 -0.178 -18.345 1.00 94.69 176 MET A N 1
ATOM 1417 C CA . MET A 1 176 ? 3.532 1.012 -18.654 1.00 94.69 176 MET A CA 1
ATOM 1418 C C . MET A 1 176 ? 3.736 2.129 -17.613 1.00 94.69 176 MET A C 1
ATOM 1420 O O . MET A 1 176 ? 3.824 3.310 -17.953 1.00 94.69 176 MET A O 1
ATOM 1424 N N . LEU A 1 177 ? 3.863 1.763 -16.334 1.00 95.38 177 LEU A N 1
ATOM 1425 C CA . LEU A 1 177 ? 3.967 2.712 -15.227 1.00 95.38 177 LEU A CA 1
ATOM 1426 C C . LEU A 1 177 ? 5.384 3.203 -14.939 1.00 95.38 177 LEU A C 1
ATOM 1428 O O . LEU A 1 177 ? 5.523 4.339 -14.499 1.00 95.38 177 LEU A O 1
ATOM 1432 N N . CYS A 1 178 ? 6.432 2.417 -15.163 1.00 93.56 178 CYS A N 1
ATOM 1433 C CA . CYS A 1 178 ? 7.793 2.827 -14.802 1.00 93.56 178 CYS A CA 1
ATOM 1434 C C . CYS A 1 178 ? 8.874 2.379 -15.793 1.00 93.56 178 CYS A C 1
ATOM 1436 O O . CYS A 1 178 ? 10.041 2.262 -15.413 1.00 93.56 178 CYS A O 1
ATOM 1438 N N . GLY A 1 179 ? 8.501 2.139 -17.054 1.00 90.19 179 GLY A N 1
ATOM 1439 C CA . GLY A 1 179 ? 9.425 1.737 -18.115 1.00 90.19 179 GLY A CA 1
ATOM 1440 C C . GLY A 1 179 ? 9.927 0.302 -17.956 1.00 90.19 179 GLY A C 1
ATOM 1441 O O . GLY A 1 179 ? 9.544 -0.412 -17.026 1.00 90.19 179 GLY A O 1
ATOM 1442 N N . THR A 1 180 ? 10.789 -0.139 -18.872 1.00 84.12 180 THR A N 1
ATOM 1443 C CA . THR A 1 180 ? 11.321 -1.513 -18.911 1.00 84.12 180 THR A CA 1
ATOM 1444 C C . THR A 1 180 ? 12.682 -1.638 -18.229 1.00 84.12 180 THR A C 1
ATOM 1446 O O . THR A 1 180 ? 12.873 -2.530 -17.397 1.00 84.12 180 THR A O 1
ATOM 1449 N N . THR A 1 181 ? 13.619 -0.744 -18.548 1.00 81.88 181 THR A N 1
ATOM 1450 C CA . THR A 1 181 ? 15.027 -0.832 -18.143 1.00 81.88 181 THR A CA 1
ATOM 1451 C C . THR A 1 181 ? 15.330 0.020 -16.911 1.00 81.88 181 THR A C 1
ATOM 1453 O O . THR A 1 181 ? 14.673 1.017 -16.633 1.00 81.88 181 THR A O 1
ATOM 1456 N N . ASN A 1 182 ? 16.339 -0.380 -16.134 1.00 79.25 182 ASN A N 1
ATOM 1457 C CA . ASN A 1 182 ? 16.729 0.350 -14.923 1.00 79.25 182 ASN A CA 1
ATOM 1458 C C . ASN A 1 182 ? 17.521 1.636 -15.206 1.00 79.25 182 ASN A C 1
ATOM 1460 O O . ASN A 1 182 ? 17.563 2.496 -14.336 1.00 79.25 182 ASN A O 1
ATOM 1464 N N . ASN A 1 183 ? 18.123 1.774 -16.390 1.00 79.19 183 ASN A N 1
ATOM 1465 C CA . ASN A 1 183 ? 19.025 2.882 -16.731 1.00 79.19 183 ASN A CA 1
ATOM 1466 C C . ASN A 1 183 ? 18.432 3.818 -17.798 1.00 79.19 183 ASN A C 1
ATOM 1468 O O . ASN A 1 183 ? 19.165 4.448 -18.556 1.00 79.19 183 ASN A O 1
ATOM 1472 N N . ASP A 1 184 ? 17.105 3.897 -17.891 1.00 86.06 184 ASP A N 1
ATOM 1473 C CA . ASP A 1 184 ? 16.449 4.847 -18.786 1.00 86.06 184 ASP A CA 1
ATOM 1474 C C . ASP A 1 184 ? 16.383 6.235 -18.133 1.00 86.06 184 ASP A C 1
ATOM 1476 O O . ASP A 1 184 ? 15.626 6.466 -17.187 1.00 86.06 184 ASP A O 1
ATOM 1480 N N . ALA A 1 185 ? 17.143 7.188 -18.678 1.00 87.69 185 ALA A N 1
ATOM 1481 C CA . ALA A 1 185 ? 17.136 8.585 -18.242 1.00 87.69 185 ALA A CA 1
ATOM 1482 C C . ALA A 1 185 ? 15.739 9.241 -18.329 1.00 87.69 185 ALA A C 1
ATOM 1484 O O . ALA A 1 185 ? 15.466 10.240 -17.659 1.00 87.69 185 ALA A O 1
ATOM 1485 N N . GLY A 1 186 ? 14.833 8.688 -19.141 1.00 89.75 186 GLY A N 1
ATOM 1486 C CA . GLY A 1 186 ? 13.426 9.063 -19.196 1.00 89.75 186 GLY A CA 1
ATOM 1487 C C . GLY A 1 186 ? 12.695 8.865 -17.871 1.00 89.75 186 GLY A C 1
ATOM 1488 O O . GLY A 1 186 ? 11.846 9.691 -17.539 1.00 89.75 186 GLY A O 1
ATOM 1489 N N . ILE A 1 187 ? 13.057 7.852 -17.079 1.00 89.56 187 ILE A N 1
ATOM 1490 C CA . ILE A 1 187 ? 12.456 7.592 -15.763 1.00 89.56 187 ILE A CA 1
ATOM 1491 C C . ILE A 1 187 ? 12.726 8.771 -14.831 1.00 89.56 187 ILE A C 1
ATOM 1493 O O . ILE A 1 187 ? 11.781 9.362 -14.309 1.00 89.56 187 ILE A O 1
ATOM 1497 N N . THR A 1 188 ? 13.989 9.174 -14.686 1.00 88.62 188 THR A N 1
ATOM 1498 C CA . THR A 1 188 ? 14.375 10.305 -13.832 1.00 88.62 188 THR A CA 1
ATOM 1499 C C . THR A 1 188 ? 13.762 11.615 -14.333 1.00 88.62 188 THR A C 1
ATOM 1501 O O . THR A 1 188 ? 13.225 12.385 -13.538 1.00 88.62 188 THR A O 1
ATOM 1504 N N . ARG A 1 189 ? 13.730 11.853 -15.656 1.00 91.88 189 ARG A N 1
ATOM 1505 C CA . ARG A 1 189 ? 13.049 13.033 -16.228 1.00 91.88 189 ARG A CA 1
ATOM 1506 C C . ARG A 1 189 ? 11.556 13.065 -15.897 1.00 91.88 189 ARG A C 1
ATOM 1508 O O . ARG A 1 189 ? 11.031 14.124 -15.574 1.00 91.88 189 ARG A O 1
ATOM 1515 N N . GLN A 1 190 ? 10.864 11.931 -15.997 1.00 92.50 190 GLN A N 1
ATOM 1516 C CA . GLN A 1 190 ? 9.441 11.835 -15.659 1.00 92.50 190 GLN A CA 1
ATOM 1517 C C . GLN A 1 190 ? 9.210 12.004 -14.159 1.00 92.50 190 GLN A C 1
ATOM 1519 O O . GLN A 1 190 ? 8.277 12.697 -13.763 1.00 92.50 190 GLN A O 1
ATOM 1524 N N . LEU A 1 191 ? 10.071 11.419 -13.328 1.00 90.31 191 LEU A N 1
ATOM 1525 C CA . LEU A 1 191 ? 9.973 11.529 -11.880 1.00 90.31 191 LEU A CA 1
ATOM 1526 C C . LEU A 1 191 ? 10.173 12.971 -11.400 1.00 90.31 191 LEU A C 1
ATOM 1528 O O . LEU A 1 191 ? 9.397 13.442 -10.573 1.00 90.31 191 LEU A O 1
ATOM 1532 N N . ASN A 1 192 ? 11.136 13.696 -11.973 1.00 91.44 192 ASN A N 1
ATOM 1533 C CA . ASN A 1 192 ? 11.389 15.101 -11.643 1.00 91.44 192 ASN A CA 1
ATOM 1534 C C . ASN A 1 192 ? 10.210 16.025 -11.980 1.00 91.44 192 ASN A C 1
ATOM 1536 O O . ASN A 1 192 ? 10.039 17.033 -11.314 1.00 91.44 192 ASN A O 1
ATOM 1540 N N . LYS A 1 193 ? 9.361 15.681 -12.958 1.00 91.69 193 LYS A N 1
ATOM 1541 C CA . LYS A 1 193 ? 8.124 16.436 -13.246 1.00 91.69 193 LYS A CA 1
ATOM 1542 C C . LYS A 1 193 ? 7.030 16.243 -12.191 1.00 91.69 193 LYS A C 1
ATOM 1544 O O . LYS A 1 193 ? 6.036 16.961 -12.204 1.00 91.69 193 LYS A O 1
ATOM 1549 N N . LEU A 1 194 ? 7.150 15.210 -11.359 1.00 86.38 194 LEU A N 1
ATOM 1550 C CA . LEU A 1 194 ? 6.158 14.839 -10.350 1.00 86.38 194 LEU A CA 1
ATOM 1551 C C . LEU A 1 194 ? 6.611 15.170 -8.923 1.00 86.38 194 LEU A C 1
ATOM 1553 O O . LEU A 1 194 ? 5.813 14.979 -8.001 1.00 86.38 194 LEU A O 1
ATOM 1557 N N . ARG A 1 195 ? 7.879 15.552 -8.742 1.00 85.25 195 ARG A N 1
ATOM 1558 C CA . ARG A 1 195 ? 8.462 16.017 -7.480 1.00 85.25 195 ARG A CA 1
ATOM 1559 C C . ARG A 1 195 ? 8.218 17.510 -7.339 1.00 85.25 195 ARG A C 1
ATOM 1561 O O . ARG A 1 195 ? 7.857 17.883 -6.205 1.00 85.25 195 ARG A O 1
#

pLDDT: mean 90.21, std 11.27, range [39.59, 98.81]

Secondary structure (DSSP, 8-state):
--PPPPPHHHHIIIIITTGGGT-SEEEEEE--TTSSS-EEEEEEEEPPPPPSSS-PPPEEEEEEEE-HHHHHHHHHHHHHHHHT-B-TTS-B--GGGGSSHHHHHT-PEEEE-HHHHHHHHHHHHHTTT---HHHHHHHHHHHHT--HHHHHHHHHHHHSS-HHHHHHHHHHHHHHHH-S-TT-HHHHHHHHTT-

Radius of gyration: 17.42 Å; chains: 1; bounding box: 46×48×43 Å